Protein AF-A0A559KI66-F1 (afdb_monomer)

Radius of gyration: 25.98 Å; Cα contacts (8 Å, |Δi|>4): 651; chains: 1; bounding box: 56×56×75 Å

Structure (mmCIF, N/CA/C/O backbone):
data_AF-A0A559KI66-F1
#
_entry.id   AF-A0A559KI66-F1
#
loop_
_atom_site.group_PDB
_atom_site.id
_atom_site.type_symbol
_atom_site.label_atom_id
_atom_site.label_alt_id
_atom_site.label_comp_id
_atom_site.label_asym_id
_atom_site.label_entity_id
_atom_site.label_seq_id
_atom_site.pdbx_PDB_ins_code
_atom_site.Cartn_x
_atom_site.Cartn_y
_atom_site.Cartn_z
_atom_site.occupancy
_atom_site.B_iso_or_equiv
_atom_site.auth_seq_id
_atom_site.auth_comp_id
_atom_site.auth_asym_id
_atom_site.auth_atom_id
_atom_site.pdbx_PDB_model_num
ATOM 1 N N . MET A 1 1 ? -8.237 -29.558 2.986 1.00 40.62 1 MET A N 1
ATOM 2 C CA . MET A 1 1 ? -8.508 -28.450 3.933 1.00 40.62 1 MET A CA 1
ATOM 3 C C . MET A 1 1 ? -9.994 -28.128 3.931 1.00 40.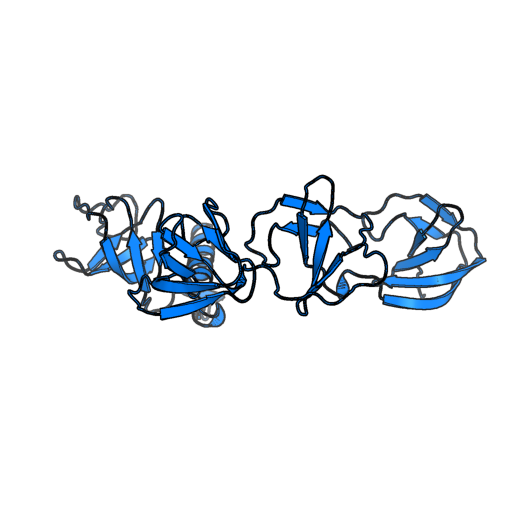62 1 MET A C 1
ATOM 5 O O . MET A 1 1 ? -10.542 -27.846 2.874 1.00 40.62 1 MET A O 1
ATOM 9 N N . ASN A 1 2 ? -10.658 -28.216 5.087 1.00 31.53 2 ASN A N 1
ATOM 10 C CA . ASN A 1 2 ? -12.053 -27.790 5.232 1.00 31.53 2 ASN A CA 1
ATOM 11 C C . ASN A 1 2 ? -12.120 -26.249 5.171 1.00 31.53 2 ASN A C 1
ATOM 13 O O . ASN A 1 2 ? -11.246 -25.585 5.728 1.00 31.53 2 ASN A O 1
ATOM 17 N N . LYS A 1 3 ? -13.140 -25.674 4.517 1.00 33.47 3 LYS A N 1
ATOM 18 C CA . LYS A 1 3 ? -13.274 -24.218 4.277 1.00 33.47 3 LYS A CA 1
ATOM 19 C C . LYS A 1 3 ? -13.189 -23.373 5.559 1.00 33.47 3 LYS A C 1
ATOM 21 O O . LY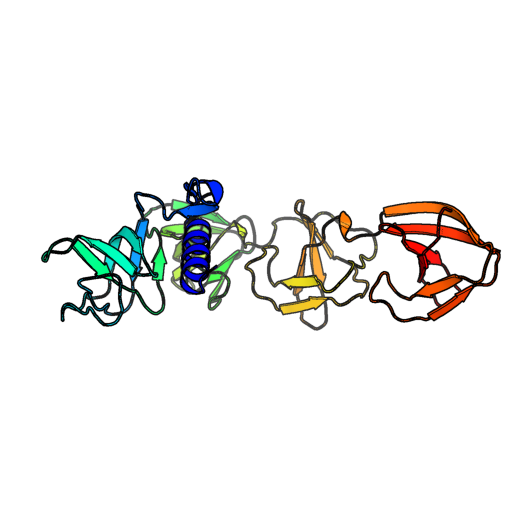S A 1 3 ? -12.770 -22.223 5.499 1.00 33.47 3 LYS A O 1
ATOM 26 N N . ARG A 1 4 ? -13.539 -23.956 6.713 1.00 37.09 4 ARG A N 1
ATOM 27 C CA . ARG A 1 4 ? -13.459 -23.315 8.037 1.00 37.09 4 ARG A CA 1
ATOM 28 C C . ARG A 1 4 ? -12.019 -23.070 8.511 1.00 37.09 4 ARG A C 1
ATOM 30 O O . ARG A 1 4 ? -11.741 -22.000 9.031 1.00 37.09 4 ARG A O 1
ATOM 37 N N . GLY A 1 5 ? -11.092 -24.000 8.257 1.00 32.03 5 GLY A N 1
ATOM 38 C CA . GLY A 1 5 ? -9.694 -23.865 8.691 1.00 32.03 5 GLY A CA 1
ATOM 39 C C . GLY A 1 5 ? -8.933 -22.765 7.945 1.00 32.03 5 GLY A C 1
ATOM 40 O O . GLY A 1 5 ? -8.166 -22.028 8.548 1.00 32.03 5 GLY A O 1
ATOM 41 N N . ALA A 1 6 ? -9.199 -22.582 6.648 1.00 35.28 6 ALA A N 1
ATOM 42 C CA . ALA A 1 6 ? -8.551 -21.534 5.853 1.00 35.28 6 ALA A CA 1
ATOM 43 C C . ALA A 1 6 ? -9.003 -20.110 6.242 1.00 35.28 6 ALA A C 1
ATOM 45 O O . ALA A 1 6 ? -8.211 -19.173 6.179 1.00 35.28 6 ALA A O 1
ATOM 46 N N . ALA A 1 7 ? -10.262 -19.945 6.665 1.00 37.28 7 ALA A N 1
ATOM 47 C CA . ALA A 1 7 ? -10.808 -18.647 7.066 1.00 37.28 7 ALA A CA 1
ATOM 48 C C . ALA A 1 7 ? -10.231 -18.151 8.404 1.00 37.28 7 ALA A C 1
ATOM 50 O O . ALA A 1 7 ? -9.951 -16.963 8.546 1.00 37.28 7 ALA A O 1
ATOM 51 N N . VAL A 1 8 ? -10.006 -19.062 9.358 1.00 37.72 8 VAL A N 1
ATOM 52 C CA . VAL A 1 8 ? -9.384 -18.735 10.653 1.00 37.72 8 VAL A CA 1
ATOM 53 C C . VAL A 1 8 ? -7.931 -18.286 10.455 1.00 37.72 8 VAL A C 1
ATOM 55 O O . VAL A 1 8 ? -7.538 -17.265 11.009 1.00 37.72 8 VAL A O 1
ATOM 58 N N . VAL A 1 9 ? -7.179 -18.970 9.583 1.00 45.09 9 VAL A N 1
ATOM 59 C CA . VAL A 1 9 ? -5.776 -18.659 9.236 1.00 45.09 9 VAL A CA 1
ATOM 60 C C . VAL A 1 9 ? -5.604 -17.261 8.642 1.00 45.09 9 VAL A C 1
ATOM 62 O O . VAL A 1 9 ? -4.691 -16.527 9.019 1.00 45.09 9 VAL A O 1
ATOM 65 N N . ALA A 1 10 ? -6.482 -16.875 7.713 1.00 44.47 10 ALA A N 1
ATOM 66 C CA . ALA A 1 10 ? -6.413 -15.560 7.084 1.00 44.47 10 ALA A CA 1
ATOM 67 C C . ALA A 1 10 ? -6.664 -14.431 8.095 1.00 44.47 10 ALA A C 1
ATOM 69 O O . ALA A 1 10 ? -6.067 -13.361 7.985 1.00 44.47 10 ALA A O 1
ATOM 70 N N . LEU A 1 11 ? -7.514 -14.673 9.097 1.00 47.75 11 LEU A N 1
ATOM 71 C CA . LEU A 1 11 ? -7.872 -13.669 10.088 1.00 47.75 11 LEU A CA 1
ATOM 72 C C . LEU A 1 11 ? -6.790 -13.480 11.156 1.00 47.75 11 LEU A C 1
ATOM 74 O O . LEU A 1 11 ? -6.482 -12.338 11.481 1.00 47.75 11 LEU A O 1
ATOM 78 N N . THR A 1 12 ? -6.161 -14.546 11.661 1.00 45.84 12 THR A N 1
ATOM 79 C CA . THR A 1 12 ? -5.017 -14.418 12.585 1.00 45.84 12 THR A CA 1
ATOM 80 C C . THR A 1 12 ? -3.816 -13.760 11.915 1.00 45.84 12 THR A C 1
ATOM 82 O O . THR A 1 12 ? -3.201 -12.880 12.517 1.00 45.84 12 THR A O 1
ATOM 85 N N . MET A 1 13 ? -3.521 -14.095 10.650 1.00 44.06 13 MET A N 1
ATOM 86 C CA . MET A 1 13 ? -2.494 -13.378 9.883 1.00 44.06 13 MET A CA 1
ATOM 87 C C . MET A 1 13 ? -2.870 -11.910 9.671 1.00 44.06 13 MET A C 1
ATOM 89 O O . MET A 1 13 ? -2.034 -11.037 9.884 1.00 44.06 13 MET A O 1
ATOM 93 N N . ALA A 1 14 ? -4.122 -11.612 9.308 1.00 48.53 14 ALA A N 1
ATOM 94 C CA . ALA A 1 14 ? -4.579 -10.235 9.152 1.00 48.53 14 ALA A CA 1
ATOM 95 C C . ALA A 1 14 ? -4.462 -9.451 10.469 1.00 48.53 14 ALA A C 1
ATOM 97 O O . ALA A 1 14 ? -4.014 -8.310 10.445 1.00 48.53 14 ALA A O 1
ATOM 98 N N . ILE A 1 15 ? -4.789 -10.055 11.615 1.00 51.31 15 ILE A N 1
ATOM 99 C CA . ILE A 1 15 ? -4.651 -9.427 12.935 1.00 51.31 15 ILE A CA 1
ATOM 100 C C . ILE A 1 15 ? -3.180 -9.182 13.277 1.00 51.31 15 ILE A C 1
ATOM 102 O O . ILE A 1 15 ? -2.866 -8.070 13.677 1.00 51.31 15 ILE A O 1
ATOM 106 N N . ALA A 1 16 ? -2.271 -10.138 13.054 1.00 46.09 16 ALA A N 1
ATOM 107 C CA . ALA A 1 16 ? -0.830 -9.949 13.281 1.00 46.09 16 ALA A CA 1
ATOM 108 C C . ALA A 1 16 ? -0.245 -8.823 12.404 1.00 46.09 16 ALA A C 1
ATOM 110 O O . ALA A 1 16 ? 0.544 -7.991 12.852 1.00 46.09 16 ALA A O 1
ATOM 111 N N . ILE A 1 17 ? -0.700 -8.760 11.153 1.00 48.59 17 ILE A N 1
ATOM 112 C CA . ILE A 1 17 ? -0.317 -7.743 10.177 1.00 48.59 17 ILE A CA 1
ATOM 113 C C . ILE A 1 17 ? -0.913 -6.359 10.518 1.00 48.59 17 ILE A C 1
ATOM 115 O O . ILE A 1 17 ? -0.294 -5.329 10.224 1.00 48.59 17 ILE A O 1
ATOM 119 N N . MET A 1 18 ? -2.109 -6.322 11.115 1.00 46.00 18 MET A N 1
ATOM 120 C CA . MET A 1 18 ? -2.784 -5.106 11.582 1.00 46.00 18 MET A CA 1
ATOM 121 C C . MET A 1 18 ? -2.286 -4.650 12.960 1.00 46.00 18 MET A C 1
ATOM 123 O O . MET A 1 18 ? -2.317 -3.458 13.225 1.00 46.00 18 MET A O 1
ATOM 127 N N . SER A 1 19 ? -1.787 -5.542 13.818 1.00 44.59 19 SER A N 1
ATOM 128 C CA . SER A 1 19 ? -1.255 -5.227 15.153 1.00 44.59 19 SER A CA 1
ATOM 129 C C . SER A 1 19 ? 0.225 -4.824 15.149 1.00 44.59 19 SER A C 1
ATOM 131 O O . SER A 1 19 ? 0.759 -4.450 16.189 1.00 44.59 19 SER A O 1
ATOM 133 N N . GLY A 1 20 ? 0.891 -4.861 13.988 1.00 42.53 20 GLY A N 1
ATOM 134 C CA . GLY A 1 20 ? 2.304 -4.496 13.842 1.00 42.53 20 GLY A CA 1
ATOM 135 C C . GLY A 1 20 ? 3.294 -5.570 14.306 1.00 42.53 20 GLY A C 1
ATOM 136 O O . GLY A 1 20 ? 4.490 -5.289 14.380 1.00 42.53 20 GLY A O 1
ATOM 137 N N . GLY A 1 21 ? 2.825 -6.786 14.601 1.00 39.41 21 GLY A N 1
ATOM 138 C CA . GLY A 1 21 ? 3.678 -7.927 14.928 1.00 39.41 21 GLY A CA 1
ATOM 139 C C . GLY A 1 21 ? 4.260 -8.593 13.678 1.00 39.41 21 GLY A C 1
ATOM 140 O O . GLY A 1 21 ? 3.647 -8.595 12.611 1.00 39.41 21 GLY A O 1
ATOM 141 N N . GLN A 1 22 ? 5.445 -9.201 13.793 1.00 32.69 22 GLN A N 1
ATOM 142 C CA . GLN A 1 22 ? 5.908 -10.119 12.751 1.00 32.69 22 GLN A CA 1
ATOM 143 C C . GLN A 1 22 ? 4.967 -11.329 12.701 1.00 32.69 22 GLN A C 1
ATOM 145 O O . GLN A 1 22 ? 4.694 -11.952 13.727 1.00 32.69 22 GLN A O 1
ATOM 150 N N . ALA A 1 23 ? 4.479 -11.667 11.504 1.00 37.22 23 ALA A N 1
ATOM 151 C CA . ALA A 1 23 ? 3.548 -12.777 11.277 1.00 37.22 23 ALA A CA 1
ATOM 152 C C . ALA A 1 23 ? 4.058 -14.130 11.823 1.00 37.22 23 ALA A C 1
ATOM 154 O O . ALA A 1 23 ? 3.257 -15.013 12.114 1.00 37.22 23 ALA A O 1
ATOM 155 N N . SER A 1 24 ? 5.374 -14.269 12.021 1.00 36.00 24 SER A N 1
ATOM 156 C CA . SER A 1 24 ? 6.036 -15.460 12.563 1.00 36.00 24 SER A CA 1
ATOM 157 C C . SER A 1 24 ? 5.732 -15.759 14.036 1.00 36.00 24 SER A C 1
ATOM 159 O O . SER A 1 24 ? 5.942 -16.891 14.457 1.00 36.00 24 SER A O 1
ATOM 161 N N . ALA A 1 25 ? 5.233 -14.797 14.822 1.00 33.97 25 ALA A N 1
ATOM 162 C CA . ALA A 1 25 ? 4.963 -14.995 16.253 1.00 33.97 25 ALA A CA 1
ATOM 163 C C . ALA A 1 25 ? 3.557 -15.552 16.563 1.00 33.97 25 ALA A C 1
ATOM 165 O O . ALA A 1 25 ? 3.281 -15.897 17.708 1.00 33.97 25 ALA A O 1
ATOM 166 N N . TYR A 1 26 ? 2.667 -15.640 15.566 1.00 46.75 26 TYR A N 1
ATOM 167 C CA . TYR A 1 26 ? 1.237 -15.919 15.774 1.00 46.75 26 TYR A CA 1
ATOM 168 C C . TYR A 1 26 ? 0.724 -17.173 15.044 1.00 46.75 26 TYR A C 1
ATOM 170 O O . TYR A 1 26 ? -0.479 -17.424 15.050 1.00 46.75 26 TYR A O 1
ATOM 178 N N . SER A 1 27 ? 1.604 -17.968 14.424 1.00 45.84 27 SER A N 1
ATOM 179 C CA . SER A 1 27 ? 1.245 -19.238 13.777 1.00 45.84 27 SER A CA 1
ATOM 180 C C . SER A 1 27 ? 2.122 -20.380 14.296 1.00 45.84 27 SER A C 1
ATOM 182 O O . SER A 1 27 ? 3.268 -20.516 13.867 1.00 45.84 27 SER A O 1
ATOM 184 N N . GLY A 1 28 ? 1.597 -21.216 15.195 1.00 44.53 28 GLY A N 1
ATOM 185 C CA . GLY A 1 28 ? 2.143 -22.562 15.373 1.00 44.53 28 GLY A CA 1
ATOM 186 C C . GLY A 1 28 ? 1.632 -23.466 14.251 1.00 44.53 28 GLY A C 1
ATOM 187 O O . GLY A 1 28 ? 0.572 -23.211 13.686 1.00 44.53 28 GLY A O 1
ATOM 188 N N . ILE A 1 29 ? 2.387 -24.498 13.888 1.00 50.41 29 ILE A N 1
ATOM 189 C CA . ILE A 1 29 ? 1.899 -25.606 13.061 1.00 50.41 29 ILE A CA 1
ATOM 190 C C . ILE A 1 29 ? 1.956 -26.833 13.971 1.00 50.41 29 ILE A C 1
ATOM 192 O O . ILE A 1 29 ? 3.014 -27.100 14.540 1.00 50.41 29 ILE A O 1
ATOM 196 N N . ASP A 1 30 ? 0.835 -27.525 14.177 1.00 49.41 30 ASP A N 1
ATOM 197 C CA . ASP A 1 30 ? 0.827 -28.761 14.963 1.00 49.41 30 ASP A CA 1
ATOM 198 C C . ASP A 1 30 ? 1.543 -29.908 14.231 1.00 49.41 30 ASP A C 1
ATOM 200 O O . ASP A 1 30 ? 1.928 -29.806 13.062 1.00 49.41 30 ASP A O 1
ATOM 204 N N . GLU A 1 31 ? 1.722 -31.034 14.922 1.00 39.34 31 GLU A N 1
ATOM 205 C CA . GLU A 1 31 ? 2.375 -32.234 14.381 1.00 39.34 31 GLU A CA 1
ATOM 206 C C . GLU A 1 31 ? 1.660 -32.817 13.143 1.00 39.34 31 GLU A C 1
ATOM 208 O O . GLU A 1 31 ? 2.220 -33.661 12.442 1.00 39.34 31 GLU A O 1
ATOM 213 N N . GLN A 1 32 ? 0.434 -32.370 12.848 1.00 42.72 32 GLN A N 1
ATOM 214 C CA . GLN A 1 32 ? -0.373 -32.787 11.703 1.00 42.72 32 GLN A CA 1
ATOM 215 C C . GLN A 1 32 ? -0.398 -31.746 10.570 1.00 42.72 32 GLN A C 1
ATOM 217 O O . GLN A 1 32 ? -1.061 -31.966 9.551 1.00 42.72 32 GLN A O 1
ATOM 222 N N . GLY A 1 33 ? 0.349 -30.644 10.689 1.00 38.88 33 GLY A N 1
ATOM 223 C CA . GLY A 1 33 ? 0.448 -29.626 9.647 1.00 38.88 33 GLY A CA 1
ATOM 224 C C . GLY A 1 33 ? -0.687 -28.597 9.660 1.00 38.88 33 GLY A C 1
ATOM 225 O O . GLY A 1 33 ? -0.816 -27.834 8.698 1.00 38.88 33 GLY A O 1
ATOM 226 N N . PHE A 1 34 ? -1.521 -28.557 10.704 1.00 43.38 34 PHE A N 1
ATOM 227 C CA . PHE A 1 34 ? -2.541 -27.524 10.861 1.00 43.38 34 PHE A CA 1
ATOM 228 C C . PHE A 1 34 ? -1.966 -26.306 11.570 1.00 43.38 34 PHE A C 1
ATOM 230 O O . PHE A 1 34 ? -1.253 -26.415 12.562 1.00 43.38 34 PHE A O 1
ATOM 237 N N . ILE A 1 35 ? -2.313 -25.123 11.067 1.00 47.47 35 ILE A N 1
ATOM 238 C CA . ILE A 1 35 ? -1.979 -23.870 11.736 1.00 47.47 35 ILE A CA 1
ATOM 239 C C . ILE A 1 35 ? -2.798 -23.796 13.026 1.00 47.47 35 ILE A C 1
ATOM 241 O O . ILE A 1 35 ? -4.031 -23.790 12.977 1.00 47.47 35 ILE A O 1
ATOM 245 N N . THR A 1 36 ? -2.115 -23.740 14.163 1.00 45.06 36 THR A N 1
ATOM 246 C CA . THR A 1 36 ? -2.723 -23.566 15.475 1.00 45.06 36 THR A CA 1
ATOM 247 C C . THR A 1 36 ? -2.955 -22.086 15.740 1.00 45.06 36 THR A C 1
ATOM 249 O O . THR A 1 36 ? -2.110 -21.227 15.471 1.00 45.06 36 THR A O 1
ATOM 252 N N . THR A 1 37 ? -4.138 -21.772 16.260 1.00 50.38 37 THR A N 1
ATOM 253 C CA . THR A 1 37 ? -4.408 -20.471 16.867 1.00 50.38 37 THR A CA 1
ATOM 254 C C . THR A 1 37 ? -3.510 -20.341 18.101 1.00 50.38 37 THR A C 1
ATOM 256 O O . THR A 1 37 ? -3.413 -21.314 18.853 1.00 50.38 37 THR A O 1
ATOM 259 N N . PRO A 1 38 ? -2.830 -19.203 18.325 1.00 51.75 38 PRO A N 1
ATOM 260 C CA . PRO A 1 38 ? -1.971 -19.045 19.492 1.00 51.75 38 PRO A CA 1
ATOM 261 C C . PRO A 1 38 ? -2.763 -19.308 20.779 1.00 51.75 38 PRO A C 1
ATOM 263 O O . PRO A 1 38 ? -3.909 -18.875 20.909 1.00 51.75 38 PRO A O 1
ATOM 266 N N . GLU A 1 39 ? -2.138 -20.034 21.710 1.00 50.38 39 GLU A N 1
ATOM 267 C CA . GLU A 1 39 ? -2.725 -20.495 22.980 1.00 50.38 39 GLU A CA 1
ATOM 268 C C . GLU A 1 39 ? -3.233 -19.333 23.854 1.00 50.38 39 GLU A C 1
ATOM 270 O O . GLU A 1 39 ? -4.162 -19.495 24.644 1.00 50.38 39 GLU A O 1
ATOM 275 N N . SER A 1 40 ? -2.691 -18.132 23.642 1.00 60.06 40 SER A N 1
ATOM 276 C CA . SER A 1 40 ? -3.190 -16.880 24.201 1.00 60.06 40 SER A CA 1
ATOM 277 C C . SER A 1 40 ? -3.082 -15.752 23.176 1.00 60.06 40 SER A C 1
ATOM 279 O O . SER A 1 40 ? -2.015 -15.521 22.604 1.00 60.06 40 SER A O 1
ATOM 281 N N . LEU A 1 41 ? -4.179 -15.028 22.974 1.00 75.44 41 LEU A N 1
ATOM 282 C CA . LEU A 1 41 ? -4.181 -13.715 22.334 1.00 75.44 41 LEU A CA 1
ATOM 283 C C . LEU A 1 41 ? -4.064 -12.663 23.446 1.00 75.44 41 LEU A C 1
ATOM 285 O O . LEU A 1 41 ? -4.665 -12.844 24.495 1.00 75.44 41 LEU A O 1
ATOM 289 N N . ASP A 1 42 ? -3.311 -11.586 23.242 1.00 81.56 42 ASP A N 1
ATOM 290 C CA . ASP A 1 42 ? -3.308 -10.441 24.162 1.00 81.56 42 ASP A CA 1
ATOM 291 C C . ASP A 1 42 ? -3.326 -9.153 23.342 1.00 81.56 42 ASP A C 1
ATOM 293 O O . ASP A 1 42 ? -2.292 -8.604 22.961 1.00 81.56 42 ASP A O 1
ATOM 297 N N . ILE A 1 43 ? -4.533 -8.749 22.952 1.00 86.50 43 ILE A N 1
ATOM 298 C CA . ILE A 1 43 ? -4.776 -7.519 22.197 1.00 86.50 43 ILE A CA 1
ATOM 299 C C . ILE A 1 43 ? -5.946 -6.766 22.811 1.00 86.50 43 ILE A C 1
ATOM 301 O O . ILE A 1 43 ? -6.848 -7.368 23.406 1.00 86.50 43 ILE A O 1
ATOM 305 N N . THR A 1 44 ? -5.992 -5.456 22.589 1.00 90.56 44 THR A N 1
ATOM 306 C CA . THR A 1 44 ? -7.225 -4.697 22.805 1.00 90.56 44 THR A CA 1
ATOM 307 C C . THR A 1 44 ? -8.020 -4.597 21.511 1.00 90.56 44 THR A C 1
ATOM 309 O O . THR A 1 44 ? -7.468 -4.452 20.417 1.00 90.56 44 THR A O 1
ATOM 312 N N . VAL A 1 45 ? -9.339 -4.701 21.637 1.00 91.75 45 VAL A N 1
ATOM 313 C CA . VAL A 1 45 ? -10.298 -4.573 20.542 1.00 91.75 45 VAL A CA 1
ATOM 314 C C . VAL A 1 45 ? -11.251 -3.442 20.895 1.00 91.75 45 VAL A C 1
ATOM 316 O O . VAL A 1 45 ? -12.031 -3.550 21.840 1.00 91.75 45 VAL A O 1
ATOM 319 N N . THR A 1 46 ? -11.185 -2.352 20.142 1.00 93.12 46 THR A N 1
ATOM 320 C CA . THR A 1 46 ? -12.101 -1.218 20.253 1.00 93.12 46 THR A CA 1
ATOM 321 C C . THR A 1 46 ? -13.144 -1.314 19.156 1.00 93.12 46 THR A C 1
ATOM 323 O O . THR A 1 46 ? -12.816 -1.258 17.970 1.00 93.12 46 THR A O 1
ATOM 326 N N . PHE A 1 47 ? -14.406 -1.434 19.546 1.00 93.06 47 PHE A N 1
ATOM 327 C CA . PHE A 1 47 ? -15.540 -1.462 18.628 1.00 93.06 47 PHE A CA 1
ATOM 328 C C . PHE A 1 47 ? -16.400 -0.212 18.810 1.00 93.06 47 PHE A C 1
ATOM 330 O O . PHE A 1 47 ? -16.625 0.255 19.928 1.00 93.06 47 PHE A O 1
ATOM 337 N N . MET A 1 48 ? -16.846 0.355 17.689 1.00 91.06 48 MET A N 1
ATOM 338 C CA . MET A 1 48 ? -17.514 1.663 17.649 1.00 91.06 48 MET A CA 1
ATOM 339 C C . MET A 1 48 ? -19.047 1.564 17.602 1.00 91.06 48 MET A C 1
ATOM 341 O O . MET A 1 48 ? -19.732 2.581 17.689 1.00 91.06 48 MET A O 1
ATOM 345 N N . GLU A 1 49 ? -19.589 0.352 17.490 1.00 92.56 49 GLU A N 1
ATOM 346 C CA . GLU A 1 49 ? -21.024 0.058 17.427 1.00 92.56 49 GLU A CA 1
ATOM 347 C C . GLU A 1 49 ? -21.424 -0.905 18.560 1.00 92.56 49 GLU A C 1
ATOM 349 O O . GLU A 1 49 ? -20.556 -1.574 19.115 1.00 92.56 49 GLU A O 1
ATOM 354 N N . PRO A 1 50 ? -22.702 -0.967 18.979 1.00 94.75 50 PRO A N 1
ATOM 355 C CA . PRO A 1 50 ? -23.126 -1.931 19.989 1.00 94.75 50 PRO A CA 1
ATOM 356 C C . PRO A 1 50 ? -22.897 -3.380 19.537 1.00 94.75 50 PRO A C 1
ATOM 358 O O . PRO A 1 50 ? -23.373 -3.779 18.474 1.00 94.75 50 PRO A O 1
ATOM 361 N N . GLU A 1 51 ? -22.237 -4.183 20.372 1.00 95.12 51 GLU A N 1
ATOM 362 C CA . GLU A 1 51 ? -21.822 -5.541 20.018 1.00 95.12 51 GLU A CA 1
ATOM 363 C C . GLU A 1 51 ? -22.572 -6.625 20.796 1.00 95.12 51 GLU A C 1
ATOM 365 O O . GLU A 1 51 ? -22.517 -6.654 22.031 1.00 95.12 51 GLU A O 1
ATOM 370 N N . PRO A 1 52 ? -23.267 -7.555 20.112 1.00 95.38 52 PRO A N 1
ATOM 371 C CA . PRO A 1 52 ? -23.869 -8.707 20.763 1.00 95.38 52 PRO A CA 1
ATOM 372 C C . PRO A 1 52 ? -22.816 -9.600 21.419 1.00 95.38 52 PRO A C 1
ATOM 374 O O . PRO A 1 52 ? -21.744 -9.849 20.864 1.00 95.38 52 PRO A O 1
ATOM 377 N N . VAL A 1 53 ? -23.175 -10.145 22.575 1.00 96.69 53 VAL A N 1
ATOM 378 C CA . VAL A 1 53 ? -22.364 -11.106 23.318 1.00 96.69 53 VAL A CA 1
ATOM 379 C C . VAL A 1 53 ? -22.880 -12.522 23.067 1.00 96.69 53 VAL A C 1
ATOM 381 O O . VAL A 1 53 ? -24.086 -12.753 22.941 1.00 96.69 53 VAL A O 1
ATOM 384 N N . TYR A 1 54 ? -21.960 -13.480 23.007 1.00 97.12 54 TYR A N 1
ATOM 385 C CA . TYR A 1 54 ? -22.227 -14.882 22.713 1.00 97.12 54 TYR A CA 1
ATOM 386 C C . TYR A 1 54 ? -21.646 -15.791 23.804 1.00 97.12 54 TYR A C 1
ATOM 388 O O . TYR A 1 54 ? -20.578 -15.530 24.362 1.00 97.12 54 TYR A O 1
ATOM 396 N N . ASP A 1 55 ? -22.355 -16.876 24.107 1.00 96.94 55 ASP A N 1
ATOM 397 C CA . ASP A 1 55 ? -21.940 -17.902 25.069 1.00 96.94 55 ASP A CA 1
ATOM 398 C C . ASP A 1 55 ? -20.903 -18.872 24.479 1.00 96.94 55 ASP A C 1
ATOM 400 O O . ASP A 1 55 ? -20.193 -19.545 25.223 1.00 96.94 55 ASP A O 1
ATOM 404 N N . ALA A 1 56 ? -20.798 -18.936 23.150 1.00 93.88 56 ALA A N 1
ATOM 405 C CA . ALA A 1 56 ? -19.785 -19.690 22.413 1.00 93.88 56 ALA A CA 1
ATOM 406 C C . ALA A 1 56 ? -19.383 -18.933 21.135 1.00 93.88 56 ALA A C 1
ATOM 408 O O . ALA A 1 56 ? -20.087 -18.008 20.725 1.00 93.88 56 ALA A O 1
ATOM 409 N N . ALA A 1 57 ? -18.279 -19.333 20.501 1.00 91.25 57 ALA A N 1
ATOM 410 C CA . ALA A 1 57 ? -17.747 -18.747 19.267 1.00 91.25 57 ALA A CA 1
ATOM 411 C C . ALA A 1 57 ? -18.574 -19.114 18.012 1.00 91.25 57 ALA A C 1
ATOM 413 O O . ALA A 1 57 ? -18.044 -19.618 17.018 1.00 91.25 57 ALA A O 1
ATOM 414 N N . GLU A 1 58 ? -19.893 -18.910 18.080 1.00 91.06 58 GLU A N 1
ATOM 415 C CA . GLU A 1 58 ? -20.870 -19.299 17.063 1.00 91.06 58 GLU A CA 1
ATOM 416 C C . GLU A 1 58 ? -22.022 -18.276 16.973 1.00 91.06 58 GLU A C 1
ATOM 418 O O . GLU A 1 58 ? -22.556 -17.855 18.008 1.00 91.06 58 GLU A O 1
ATOM 423 N N . PRO A 1 59 ? -22.477 -17.893 15.762 1.00 88.81 59 PRO A N 1
ATOM 424 C CA . PRO A 1 59 ? -23.520 -16.878 15.589 1.00 88.81 59 PRO A CA 1
ATOM 425 C C . PRO A 1 59 ? -24.878 -17.218 16.224 1.00 88.81 59 PRO A C 1
ATOM 427 O O . PRO A 1 59 ? -25.639 -16.305 16.559 1.00 88.81 59 PRO A O 1
ATOM 430 N N . GLU A 1 60 ? -25.215 -18.503 16.385 1.00 93.69 60 GLU A N 1
ATOM 431 C CA . GLU A 1 60 ? -26.482 -18.936 16.988 1.00 93.69 60 GLU A CA 1
ATOM 432 C C . GLU A 1 60 ? -26.484 -18.846 18.524 1.00 93.69 60 GLU A C 1
ATOM 434 O O . GLU A 1 60 ? -27.542 -18.907 19.152 1.00 93.69 60 GLU A O 1
ATOM 439 N N . ARG A 1 61 ? -25.319 -18.679 19.158 1.00 94.62 61 ARG A N 1
ATOM 440 C CA . ARG A 1 61 ? -25.138 -18.800 20.613 1.00 94.62 61 ARG A CA 1
ATOM 441 C C . ARG A 1 61 ? -25.174 -17.450 21.333 1.00 94.62 61 ARG A C 1
ATOM 443 O O . ARG A 1 61 ? -24.337 -17.183 22.185 1.00 94.62 61 ARG A O 1
ATOM 450 N N . LYS A 1 62 ? -26.130 -16.579 20.998 1.00 94.50 62 LYS A N 1
ATOM 451 C CA . LYS A 1 62 ? -26.288 -15.256 21.641 1.00 94.50 62 LYS A CA 1
ATOM 452 C C . LYS A 1 62 ? -26.672 -15.389 23.117 1.00 94.50 62 LYS A C 1
ATOM 454 O O . LYS A 1 62 ? -27.605 -16.117 23.435 1.00 94.50 62 LYS A O 1
ATOM 459 N N . SER A 1 63 ? -26.042 -14.598 23.983 1.00 93.81 63 SER A N 1
ATOM 460 C CA . SER A 1 63 ? -26.362 -14.548 25.419 1.00 93.81 63 SER A CA 1
ATOM 461 C C . SER A 1 63 ? -27.547 -13.628 25.751 1.00 93.81 63 SER A C 1
ATOM 463 O O . SER A 1 63 ? -27.988 -13.556 26.895 1.00 93.81 63 SER A O 1
ATOM 465 N N . GLY A 1 64 ? -28.045 -12.873 24.764 1.00 93.38 64 GLY A N 1
ATOM 466 C CA . GLY A 1 64 ? -29.064 -11.834 24.955 1.00 93.38 64 GLY A CA 1
ATOM 467 C C . GLY A 1 64 ? -28.512 -10.5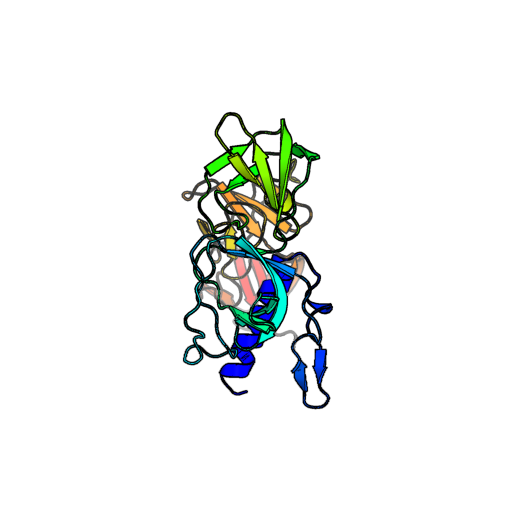05 25.488 1.00 93.38 64 GLY A C 1
ATOM 468 O O . GLY A 1 64 ? -29.261 -9.536 25.587 1.00 93.38 64 GLY A O 1
ATOM 469 N N . VAL A 1 65 ? -27.211 -10.428 25.780 1.00 96.12 65 VAL A N 1
ATOM 470 C CA . VAL A 1 65 ? -26.526 -9.194 26.184 1.00 96.12 65 VAL A CA 1
ATOM 471 C C . VAL A 1 65 ? -25.927 -8.489 24.972 1.00 96.12 65 VAL A C 1
ATOM 473 O O . VAL A 1 65 ? -25.475 -9.121 24.019 1.00 96.12 65 VAL A O 1
ATOM 476 N N . THR A 1 66 ? -25.925 -7.160 25.016 1.00 96.00 66 THR A N 1
ATOM 477 C CA . THR A 1 66 ? -25.239 -6.299 24.049 1.00 96.00 66 THR A CA 1
ATOM 478 C C . THR A 1 66 ? -24.333 -5.346 24.812 1.00 96.00 66 THR A C 1
ATOM 480 O O . THR A 1 66 ? -24.768 -4.702 25.767 1.00 96.00 66 THR A O 1
ATOM 483 N N . LEU A 1 67 ? -23.073 -5.272 24.403 1.00 95.44 67 LEU A N 1
ATOM 484 C CA . LEU A 1 67 ? -22.114 -4.303 24.904 1.00 95.44 67 LEU A CA 1
ATOM 485 C C . LEU A 1 67 ? -22.281 -2.988 24.150 1.00 95.44 67 LEU A C 1
ATOM 487 O O . LEU A 1 67 ? -22.388 -2.979 22.929 1.00 95.44 67 LEU A O 1
ATOM 491 N N . ALA A 1 68 ? -22.278 -1.868 24.869 1.00 95.56 68 ALA A N 1
ATOM 492 C CA . ALA A 1 68 ? -22.109 -0.559 24.243 1.00 95.56 68 ALA A CA 1
ATOM 493 C C . ALA A 1 68 ? -20.681 -0.422 23.668 1.00 95.56 68 ALA A C 1
ATOM 495 O O . ALA A 1 68 ? -19.789 -1.115 24.173 1.00 95.56 68 ALA A O 1
ATOM 496 N N . PRO A 1 69 ? -20.456 0.461 22.670 1.00 95.06 69 PRO A N 1
ATOM 497 C CA . PRO A 1 69 ? -19.132 0.736 22.107 1.00 95.06 69 PRO A CA 1
ATOM 498 C C . PRO A 1 69 ? -18.076 0.961 23.189 1.00 95.06 69 PRO A C 1
ATOM 500 O O . PRO A 1 69 ? -18.261 1.807 24.066 1.00 95.06 69 PRO A O 1
ATOM 503 N N . GLN A 1 70 ? -16.993 0.187 23.151 1.00 94.50 70 GLN A N 1
ATOM 504 C CA . GLN A 1 70 ? -15.915 0.254 24.136 1.00 94.50 70 GLN A CA 1
ATOM 505 C C . GLN A 1 70 ? -14.661 -0.481 23.646 1.00 94.50 70 GLN A C 1
ATOM 507 O O . GLN A 1 70 ? -14.666 -1.155 22.613 1.00 94.50 70 GLN A O 1
ATOM 512 N N . THR A 1 71 ? -13.592 -0.363 24.429 1.00 93.69 71 THR A N 1
ATOM 513 C CA . THR A 1 71 ? -12.368 -1.152 24.284 1.00 93.69 71 THR A CA 1
ATOM 514 C C . THR A 1 71 ? -12.399 -2.320 25.262 1.00 93.69 71 THR A C 1
ATOM 516 O O . THR A 1 71 ? -12.643 -2.119 26.450 1.00 93.69 71 THR A O 1
ATOM 519 N N . VAL A 1 72 ? -12.129 -3.529 24.775 1.00 94.19 72 VAL A N 1
ATOM 520 C CA . VAL A 1 72 ? -12.046 -4.755 25.586 1.00 94.19 72 VAL A CA 1
ATOM 521 C C . VAL A 1 72 ? -10.724 -5.476 25.350 1.00 94.19 72 VAL A C 1
ATOM 523 O O . VAL A 1 72 ? -10.147 -5.379 24.268 1.00 94.19 72 VAL A O 1
ATOM 526 N N 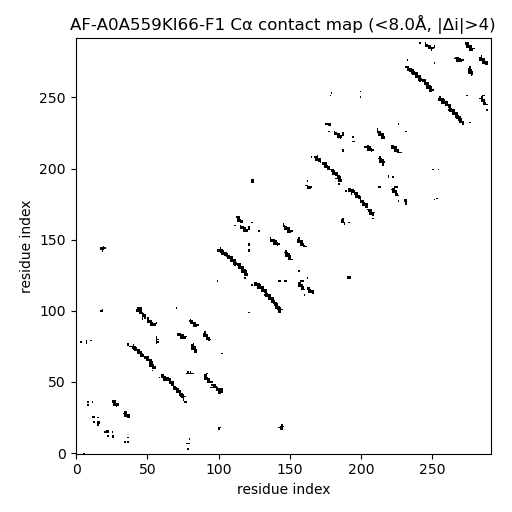. HIS A 1 73 ? -10.262 -6.232 26.344 1.00 92.06 73 HIS A N 1
ATOM 527 C CA . HIS A 1 73 ? -9.130 -7.144 26.189 1.00 92.06 73 HIS A CA 1
ATOM 528 C C . HIS A 1 73 ? -9.618 -8.480 25.626 1.00 92.06 73 HIS A C 1
ATOM 530 O O . HIS A 1 73 ? -10.507 -9.113 26.201 1.00 92.06 73 HIS A O 1
ATOM 536 N N . ALA A 1 74 ? -9.044 -8.899 24.499 1.00 90.75 74 ALA A N 1
ATOM 537 C CA . ALA A 1 74 ? -9.328 -10.182 23.878 1.00 90.75 74 ALA A CA 1
ATOM 538 C C . ALA A 1 74 ? -8.225 -11.184 24.220 1.00 90.75 74 ALA A C 1
ATOM 540 O O . ALA A 1 74 ? -7.074 -10.992 23.834 1.00 90.75 74 ALA A O 1
ATOM 541 N N . LYS A 1 75 ? -8.608 -12.265 24.907 1.00 89.75 75 LYS A N 1
ATOM 542 C CA . LYS A 1 75 ? -7.680 -13.299 25.393 1.00 89.75 75 LYS A CA 1
ATOM 543 C C . LYS A 1 75 ? -7.569 -14.533 24.494 1.00 89.75 75 LYS A C 1
ATOM 545 O O . LYS A 1 75 ? -6.649 -15.335 24.629 1.00 89.75 75 LYS A O 1
ATOM 550 N N . ALA A 1 76 ? -8.518 -14.704 23.573 1.00 86.06 76 ALA A N 1
ATOM 551 C CA . ALA A 1 76 ? -8.497 -15.755 22.558 1.00 86.06 76 ALA A CA 1
ATOM 552 C C . ALA A 1 76 ? -9.300 -15.338 21.319 1.00 86.06 76 ALA A C 1
ATOM 554 O O . ALA A 1 76 ? -10.143 -14.439 21.391 1.00 86.06 76 ALA A O 1
ATOM 555 N N . ILE A 1 77 ? -9.068 -16.026 20.201 1.00 82.44 77 ILE A N 1
ATOM 556 C CA . ILE A 1 77 ? -9.879 -15.916 18.988 1.00 82.44 77 ILE A CA 1
ATOM 557 C C . ILE A 1 77 ? -10.279 -17.306 18.494 1.00 82.44 77 ILE A C 1
ATOM 559 O O . ILE A 1 77 ? -9.456 -18.213 18.441 1.00 82.44 77 ILE A O 1
ATOM 563 N N . GLU A 1 78 ? -11.540 -17.482 18.120 1.00 82.94 78 GLU A N 1
ATOM 564 C CA . GLU A 1 78 ? -12.060 -18.734 17.568 1.00 82.94 78 GLU A CA 1
ATOM 565 C C . GLU A 1 78 ? -13.178 -18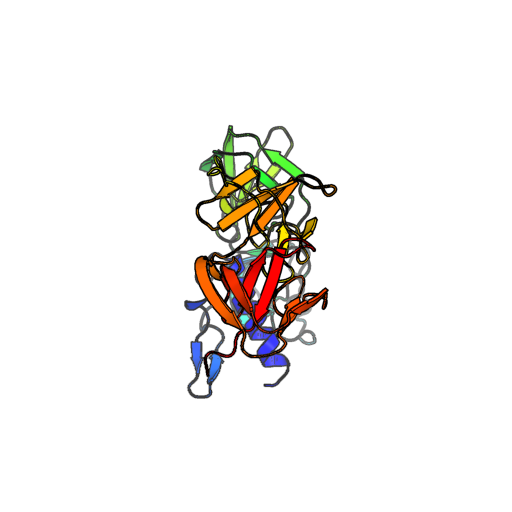.412 16.580 1.00 82.94 78 GLU A C 1
ATOM 567 O O . GLU A 1 78 ? -14.047 -17.605 16.882 1.00 82.94 78 GLU A O 1
ATOM 572 N N . ASN A 1 79 ? -13.158 -18.995 15.376 1.00 81.81 79 ASN A N 1
ATOM 573 C CA . ASN A 1 79 ? -14.164 -18.723 14.335 1.00 81.81 79 ASN A CA 1
ATOM 574 C C . ASN A 1 79 ? -14.416 -17.222 14.088 1.00 81.81 79 ASN A C 1
ATOM 576 O O . ASN A 1 79 ? -15.538 -16.830 13.779 1.00 81.81 79 ASN A O 1
ATOM 580 N N . ALA A 1 80 ? -13.371 -16.396 14.226 1.00 83.25 80 ALA A N 1
ATOM 581 C CA . ALA A 1 80 ? -13.421 -14.933 14.162 1.00 83.25 80 ALA A CA 1
ATOM 582 C C . ALA A 1 80 ? -14.123 -14.211 15.331 1.00 83.25 80 ALA A C 1
ATOM 584 O O . ALA A 1 80 ? -14.216 -12.986 15.320 1.00 83.25 80 ALA A O 1
ATOM 585 N N . PHE A 1 81 ? -14.567 -14.937 16.354 1.00 90.50 81 PHE A N 1
ATOM 586 C CA . PHE A 1 81 ? -15.031 -14.375 17.615 1.00 90.50 81 PHE A CA 1
ATOM 587 C C . PHE A 1 81 ? -13.851 -14.133 18.550 1.00 90.50 81 PHE A C 1
ATOM 589 O O . PHE A 1 81 ? -12.979 -14.989 18.685 1.00 90.50 81 PHE A O 1
ATOM 596 N N . PHE A 1 82 ? -13.863 -13.006 19.251 1.00 91.69 82 PHE A N 1
ATOM 597 C CA . PHE A 1 82 ? -12.915 -12.702 20.314 1.00 91.69 82 PHE A CA 1
ATOM 598 C C . PHE A 1 82 ? -13.494 -13.101 21.664 1.00 91.69 82 PHE A C 1
ATOM 600 O O . PHE A 1 82 ? -14.618 -12.723 21.998 1.00 91.69 82 PHE A O 1
ATOM 607 N N . LYS A 1 83 ? -12.717 -13.842 22.451 1.00 94.06 83 LYS A N 1
ATOM 608 C CA . LYS A 1 83 ? -13.053 -14.170 23.834 1.00 94.06 83 LYS A CA 1
ATOM 609 C C . LYS A 1 83 ? -12.623 -13.031 24.747 1.00 94.06 83 LYS A C 1
ATOM 611 O O . LYS A 1 83 ? -11.458 -12.639 24.716 1.00 94.06 83 LYS A O 1
ATOM 616 N N . ILE A 1 84 ? -13.538 -12.548 25.575 1.00 95.19 84 ILE A N 1
ATOM 617 C CA . ILE A 1 84 ? -13.346 -11.402 26.466 1.00 95.19 84 ILE A CA 1
ATOM 618 C C . ILE A 1 84 ? -13.843 -11.721 27.879 1.00 95.19 84 ILE A C 1
ATOM 620 O O . ILE A 1 84 ? -14.685 -12.608 28.072 1.00 95.19 84 ILE A O 1
ATOM 624 N N . ASP A 1 85 ? -13.347 -10.972 28.859 1.00 92.94 85 ASP A N 1
ATOM 625 C CA . ASP A 1 85 ? -13.868 -10.997 30.223 1.00 92.94 85 ASP A CA 1
ATOM 626 C C . ASP A 1 85 ? -15.093 -10.090 30.341 1.00 92.94 85 ASP A C 1
ATOM 628 O O . ASP A 1 85 ? -15.074 -8.926 29.940 1.00 92.94 85 ASP A O 1
ATOM 632 N N . THR A 1 86 ? -16.178 -10.621 30.903 1.00 92.88 86 THR A N 1
ATOM 633 C CA . THR A 1 86 ? -17.398 -9.855 31.188 1.00 92.88 86 THR A CA 1
ATOM 634 C C . THR A 1 86 ? -17.863 -10.116 32.617 1.00 92.88 86 THR A C 1
ATOM 636 O O . THR A 1 86 ? -17.444 -11.081 33.256 1.00 92.88 86 THR A O 1
ATOM 639 N N . TRP A 1 87 ? -18.802 -9.311 33.123 1.00 92.94 87 TRP A N 1
ATOM 640 C CA . TRP A 1 87 ? -19.429 -9.557 34.430 1.00 92.94 87 TRP A CA 1
ATOM 641 C C . TRP A 1 87 ? -20.268 -10.850 34.473 1.00 92.94 87 TRP A C 1
ATOM 643 O O . TRP A 1 87 ? -20.653 -11.296 35.550 1.00 92.94 87 TRP A O 1
ATOM 653 N N . LEU A 1 88 ? -20.542 -11.467 33.317 1.00 92.00 88 LEU A N 1
ATOM 654 C CA . LEU A 1 88 ? -21.166 -12.789 33.188 1.00 92.00 88 LEU A CA 1
ATOM 655 C C . LEU A 1 88 ? -20.126 -13.918 33.058 1.00 92.00 88 LEU A C 1
ATOM 657 O O . LEU A 1 88 ? -20.461 -15.021 32.619 1.00 92.00 88 LEU A O 1
ATOM 661 N N . GLY A 1 89 ? -18.859 -13.634 33.366 1.00 93.81 89 GLY A N 1
ATOM 662 C CA . GLY A 1 89 ? -17.714 -14.494 33.081 1.00 93.81 89 GLY A CA 1
ATOM 663 C C . GLY A 1 89 ? -17.268 -14.408 31.621 1.00 93.81 89 GLY A C 1
ATOM 664 O O . GLY A 1 89 ? -17.681 -13.516 30.877 1.00 93.81 89 GLY A O 1
ATOM 665 N N . ASP A 1 90 ? -16.443 -15.362 31.206 1.00 95.25 90 ASP A N 1
ATOM 666 C CA . ASP A 1 90 ? -15.947 -15.470 29.836 1.00 95.25 90 ASP A CA 1
ATOM 667 C C . ASP A 1 90 ? -17.093 -15.492 28.821 1.00 95.25 90 ASP A C 1
ATOM 669 O O . ASP A 1 90 ? -18.026 -16.304 28.925 1.00 95.25 90 ASP A O 1
ATOM 673 N N . LYS A 1 91 ? -17.009 -14.606 27.828 1.00 96.94 91 LYS A N 1
ATOM 674 C CA . LYS A 1 91 ? -17.940 -14.551 26.701 1.00 96.94 91 LYS A CA 1
ATOM 675 C C . LYS A 1 91 ? -17.215 -14.232 25.404 1.00 96.94 91 LYS A C 1
ATOM 677 O O . LYS A 1 91 ? -16.039 -13.880 25.400 1.00 96.94 91 LYS A O 1
ATOM 682 N N . TRP A 1 92 ? -17.940 -14.366 24.305 1.00 96.50 92 TRP A N 1
ATOM 683 C CA . TRP A 1 92 ? -17.450 -14.128 22.960 1.00 96.50 92 TRP A CA 1
ATOM 684 C C . TRP A 1 92 ? -18.136 -12.912 22.349 1.00 96.50 92 TRP A C 1
ATOM 686 O O . TRP A 1 92 ? -19.326 -12.691 22.567 1.00 96.50 92 TRP A O 1
ATOM 696 N N . ILE A 1 93 ? -17.399 -12.141 21.562 1.00 95.31 93 ILE A N 1
ATOM 697 C CA . ILE A 1 93 ? -17.931 -11.072 20.715 1.00 95.31 93 ILE A CA 1
ATOM 698 C C . ILE A 1 93 ? -17.485 -11.304 19.278 1.00 95.31 93 ILE A C 1
ATOM 700 O O . ILE A 1 93 ? -16.416 -11.858 19.034 1.00 95.31 93 ILE A O 1
ATOM 704 N N . PHE A 1 94 ? -18.290 -10.857 18.324 1.00 92.19 94 PHE A N 1
ATOM 705 C CA . PHE A 1 94 ? -17.939 -10.856 16.907 1.00 92.19 94 PHE A CA 1
ATOM 706 C C . PHE A 1 94 ? -18.130 -9.439 16.381 1.00 92.19 94 PHE A C 1
ATOM 708 O O . PHE A 1 94 ? -19.195 -9.153 15.825 1.00 92.19 94 PHE A O 1
ATOM 715 N N . PRO A 1 95 ? -17.150 -8.549 16.626 1.00 85.00 95 PRO A N 1
ATOM 716 C CA . PRO A 1 95 ? -17.310 -7.149 16.310 1.00 85.00 95 PRO A CA 1
ATOM 717 C C . PRO A 1 95 ? -17.565 -6.950 14.822 1.00 85.00 95 PRO A C 1
ATOM 719 O O . PRO A 1 95 ? -16.922 -7.586 13.980 1.00 85.00 95 PRO A O 1
ATOM 722 N N . LYS A 1 96 ? -18.518 -6.085 14.493 1.00 79.25 96 LYS A N 1
ATOM 723 C CA . LYS A 1 96 ? -18.862 -5.720 13.120 1.00 79.25 96 LYS A CA 1
ATOM 724 C C . LYS A 1 96 ? -18.484 -4.263 12.865 1.00 79.25 96 LYS A C 1
ATOM 726 O O . LYS A 1 96 ? -18.319 -3.458 13.773 1.00 79.25 96 LYS A O 1
ATOM 731 N N . GLY A 1 97 ? -18.322 -3.919 11.591 1.00 83.12 97 GLY A N 1
ATOM 732 C CA . GLY A 1 97 ? -18.011 -2.548 11.194 1.00 83.12 97 GLY A CA 1
ATOM 733 C C . GLY A 1 97 ? -16.560 -2.144 11.473 1.00 83.12 97 GLY A C 1
ATOM 734 O O . GLY A 1 97 ? -15.626 -2.900 11.195 1.00 83.12 97 GLY A O 1
ATOM 735 N N . ARG A 1 98 ? -16.366 -0.904 11.938 1.00 86.56 98 ARG A N 1
ATOM 736 C CA . ARG A 1 98 ? -15.047 -0.290 12.154 1.00 86.56 98 ARG A CA 1
ATOM 737 C C . ARG A 1 98 ? -14.491 -0.689 13.522 1.00 86.56 98 ARG A C 1
ATOM 739 O O . ARG A 1 98 ? -14.994 -0.253 14.554 1.00 86.56 98 ARG A O 1
ATOM 746 N N . ILE A 1 99 ? -13.432 -1.496 13.503 1.00 89.31 99 ILE A N 1
ATOM 747 C CA . ILE A 1 99 ? -12.746 -2.022 14.690 1.00 89.31 99 ILE A CA 1
ATOM 748 C C . ILE A 1 99 ? -11.308 -1.509 14.714 1.00 89.31 99 ILE A C 1
ATOM 750 O O . ILE A 1 99 ? -10.608 -1.597 13.702 1.00 89.31 99 ILE A O 1
ATOM 754 N N . ILE A 1 100 ? -10.866 -0.995 15.859 1.00 90.94 100 ILE A N 1
ATOM 755 C CA . ILE A 1 100 ? -9.484 -0.564 16.076 1.00 90.94 100 ILE A CA 1
ATOM 756 C C . ILE A 1 100 ? -8.806 -1.556 17.020 1.00 90.94 100 ILE A C 1
ATOM 758 O O . ILE A 1 100 ? -9.337 -1.875 18.080 1.00 90.94 100 ILE A O 1
ATOM 762 N N . TYR A 1 101 ? -7.635 -2.048 16.627 1.00 89.19 101 TYR A N 1
ATOM 763 C CA . TYR A 1 101 ? -6.835 -2.965 17.435 1.00 89.19 101 TYR A CA 1
ATOM 764 C C . TYR A 1 101 ? -5.719 -2.217 18.154 1.00 89.19 101 TYR A C 1
ATOM 766 O O 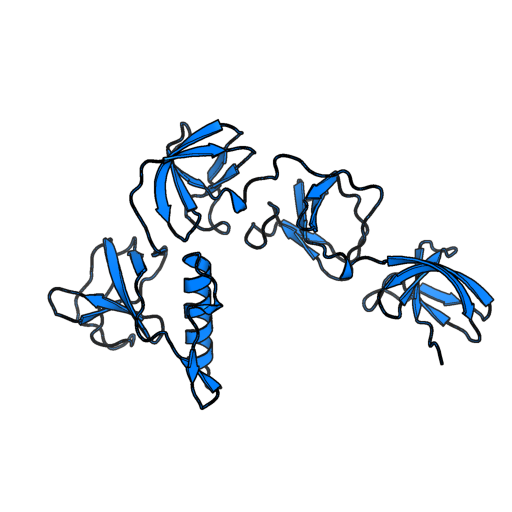. TYR A 1 101 ? -5.082 -1.346 17.552 1.00 89.19 101 TYR A O 1
ATOM 774 N N . ASN A 1 102 ? -5.440 -2.615 19.397 1.00 90.12 102 ASN A N 1
ATOM 775 C CA . ASN A 1 102 ? -4.346 -2.080 20.210 1.00 90.12 102 ASN A CA 1
ATOM 776 C C . ASN A 1 102 ? -4.403 -0.554 20.328 1.00 90.12 102 ASN A C 1
ATOM 778 O O . ASN A 1 102 ? -3.402 0.126 20.120 1.00 90.12 102 ASN A O 1
ATOM 782 N N . LEU A 1 103 ? -5.602 -0.023 20.589 1.00 92.38 103 LEU A N 1
ATOM 783 C CA . LEU A 1 103 ? -5.796 1.402 20.820 1.00 92.38 103 LEU A CA 1
ATOM 784 C C . LEU A 1 103 ? -5.223 1.774 22.188 1.00 92.38 103 LEU A C 1
ATOM 786 O O . LEU A 1 103 ? -5.707 1.307 23.220 1.00 92.38 103 LEU A O 1
ATOM 790 N N . GLU A 1 104 ? -4.213 2.632 22.185 1.00 91.38 104 GLU A N 1
ATOM 791 C CA . GLU A 1 104 ? -3.486 3.049 23.377 1.00 91.38 104 GLU A CA 1
ATOM 792 C C . GLU A 1 104 ? -3.417 4.578 23.445 1.00 91.38 104 GLU A C 1
ATOM 794 O O . GLU A 1 104 ? -2.915 5.208 22.506 1.00 91.38 104 GLU A O 1
ATOM 799 N N . PRO A 1 105 ? -3.871 5.204 24.546 1.00 94.50 105 PRO A N 1
ATOM 800 C CA . PRO A 1 105 ? -3.648 6.624 24.778 1.00 94.50 105 PRO A CA 1
ATOM 801 C C . PRO A 1 105 ? -2.151 6.918 24.885 1.00 94.50 105 PRO A C 1
ATOM 803 O O . PRO A 1 105 ? -1.426 6.247 25.621 1.00 94.50 105 PRO A O 1
ATOM 806 N N . ILE A 1 106 ? -1.690 7.955 24.192 1.00 95.25 106 ILE A N 1
ATOM 807 C CA . ILE A 1 106 ? -0.302 8.421 24.258 1.00 95.25 106 ILE A CA 1
ATOM 808 C C . ILE A 1 106 ? -0.260 9.948 24.327 1.00 95.25 106 ILE A C 1
ATOM 810 O O . ILE A 1 106 ? -1.258 10.632 24.137 1.00 95.25 106 ILE A O 1
ATOM 814 N N . GLN A 1 107 ? 0.923 10.505 24.558 1.00 95.56 107 GLN A N 1
ATOM 815 C CA . GLN A 1 107 ? 1.193 11.913 24.293 1.00 95.56 107 GLN A CA 1
ATOM 816 C C . GLN A 1 107 ? 2.572 12.006 23.655 1.00 95.56 107 GLN A C 1
ATOM 818 O O . GLN A 1 107 ? 3.587 11.810 24.323 1.00 95.56 107 GLN A O 1
ATOM 823 N N . LYS A 1 108 ? 2.608 12.231 22.342 1.00 94.62 108 LYS A N 1
ATOM 824 C CA . LYS A 1 108 ? 3.852 12.152 21.573 1.00 94.62 108 LYS A CA 1
ATOM 825 C C . LYS A 1 108 ? 3.907 13.228 20.504 1.00 94.62 108 LYS A C 1
ATOM 827 O O . LYS A 1 108 ? 3.029 13.299 19.653 1.00 94.62 108 LYS A O 1
ATOM 832 N N . GLU A 1 109 ? 4.975 14.012 20.518 1.00 95.88 109 GLU A N 1
ATOM 833 C CA . GLU A 1 109 ? 5.321 14.891 19.402 1.00 95.88 109 GLU A CA 1
ATOM 834 C C . GLU A 1 109 ? 5.926 14.059 18.265 1.00 95.88 109 GLU A C 1
ATOM 836 O O . GLU A 1 109 ? 6.852 13.268 18.470 1.00 95.88 109 GLU A O 1
ATOM 841 N N . LEU A 1 110 ? 5.388 14.226 17.060 1.00 95.31 110 LEU A N 1
ATOM 842 C CA . LEU A 1 110 ? 5.808 13.535 15.849 1.00 95.31 110 LEU A CA 1
ATOM 843 C C . LEU A 1 110 ? 6.278 14.557 14.822 1.00 95.31 110 LEU A C 1
ATOM 845 O O . LEU A 1 110 ? 5.496 15.379 14.350 1.00 95.31 110 LEU A O 1
ATOM 849 N N . ALA A 1 111 ? 7.549 14.472 14.437 1.00 96.00 111 ALA A N 1
ATOM 850 C CA . ALA A 1 111 ? 8.051 15.187 13.274 1.00 96.00 111 ALA A CA 1
ATOM 851 C C . ALA A 1 111 ? 7.618 14.448 12.000 1.00 96.00 111 ALA A C 1
ATOM 853 O O . ALA A 1 111 ? 7.949 13.276 11.818 1.00 96.00 111 ALA A O 1
ATOM 854 N N . LEU A 1 112 ? 6.895 15.138 11.121 1.00 95.62 112 LEU A N 1
ATOM 855 C CA . LEU A 1 112 ? 6.527 14.669 9.790 1.00 95.62 112 LEU A CA 1
ATOM 856 C C . LEU A 1 112 ? 7.607 15.155 8.811 1.00 95.62 112 LEU A C 1
ATOM 858 O O . LEU A 1 112 ? 7.661 16.350 8.514 1.00 95.62 112 LEU A O 1
ATOM 862 N N . PRO A 1 113 ? 8.508 14.283 8.327 1.00 94.19 113 PRO A N 1
ATOM 863 C CA . PRO A 1 113 ? 9.638 14.709 7.498 1.00 94.19 113 PRO A CA 1
ATOM 864 C C . PRO A 1 113 ? 9.243 15.016 6.048 1.00 94.19 113 PRO A C 1
ATOM 866 O O . PRO A 1 113 ? 10.034 15.598 5.308 1.00 94.19 113 PRO A O 1
ATOM 869 N N . ALA A 1 114 ? 8.051 14.589 5.638 1.00 94.94 114 ALA A N 1
ATOM 870 C CA . ALA A 1 114 ? 7.534 14.655 4.283 1.00 94.94 114 ALA A CA 1
ATOM 871 C C . ALA A 1 114 ? 6.004 14.781 4.320 1.00 94.94 114 ALA A C 1
ATOM 873 O O . ALA A 1 114 ? 5.379 14.617 5.376 1.00 94.94 114 ALA A O 1
ATOM 874 N N . THR A 1 115 ? 5.401 15.054 3.164 1.00 95.69 115 THR A N 1
ATOM 875 C CA . THR A 1 115 ? 3.945 15.081 3.019 1.00 95.69 115 THR A CA 1
ATOM 876 C C . THR A 1 115 ? 3.347 13.748 3.466 1.00 95.69 115 THR A C 1
ATOM 878 O O . THR A 1 115 ? 3.666 12.692 2.920 1.00 95.69 115 THR A O 1
ATOM 881 N N . THR A 1 116 ? 2.494 13.800 4.485 1.00 96.25 116 THR A N 1
ATOM 882 C CA . THR A 1 116 ? 1.947 12.618 5.155 1.00 96.25 116 THR A CA 1
ATOM 883 C C . THR A 1 116 ? 0.430 12.570 4.973 1.00 96.25 116 THR A C 1
ATOM 885 O O . THR A 1 116 ? -0.248 13.524 5.363 1.00 96.25 116 THR A O 1
ATOM 888 N N . PRO A 1 117 ? -0.135 11.490 4.407 1.00 95.38 117 PRO A N 1
ATOM 889 C CA . PRO A 1 117 ? -1.578 11.366 4.265 1.00 95.38 117 PRO A CA 1
ATOM 890 C C . PRO A 1 117 ? -2.269 11.165 5.612 1.00 95.38 117 PRO A C 1
ATOM 892 O O . PRO A 1 117 ? -1.778 10.443 6.484 1.00 95.38 117 PRO A O 1
ATOM 895 N N . MET A 1 118 ? -3.439 11.786 5.748 1.00 96.19 118 MET A N 1
ATOM 896 C CA . MET A 1 118 ? -4.304 11.686 6.917 1.00 96.19 118 MET A CA 1
ATOM 897 C C . MET A 1 118 ? -5.616 11.001 6.544 1.00 96.19 118 MET A C 1
ATOM 899 O O . MET A 1 118 ? -6.240 11.332 5.533 1.00 96.19 118 MET A O 1
ATOM 903 N N . PHE A 1 119 ? -6.050 10.065 7.377 1.00 94.69 119 PHE A N 1
ATOM 904 C CA . PHE A 1 119 ? -7.193 9.190 7.144 1.00 94.69 119 PHE A CA 1
ATOM 905 C C . PHE A 1 119 ? -8.205 9.300 8.278 1.00 94.69 119 PHE A C 1
ATOM 907 O O . PHE A 1 119 ? -7.873 9.672 9.401 1.00 94.69 119 PHE A O 1
ATOM 914 N N . ASP A 1 120 ? -9.456 8.955 7.994 1.00 94.19 120 ASP A N 1
ATOM 915 C CA . ASP A 1 120 ? -10.512 8.945 9.003 1.00 94.19 120 ASP A CA 1
ATOM 916 C C . ASP A 1 120 ? -10.439 7.717 9.924 1.00 94.19 120 ASP A C 1
ATOM 918 O O . ASP A 1 120 ? -11.100 7.683 10.959 1.00 94.19 120 ASP A O 1
ATOM 922 N N . PHE A 1 121 ? -9.640 6.710 9.565 1.00 93.00 121 PHE A N 1
ATOM 923 C CA . PHE A 1 121 ? -9.434 5.461 10.297 1.00 93.00 121 PHE A CA 1
ATOM 924 C C . PHE A 1 121 ? -7.964 5.021 10.219 1.00 93.00 121 PHE A C 1
ATOM 926 O O . PHE A 1 121 ? -7.309 5.360 9.230 1.00 93.00 121 PHE A O 1
ATOM 933 N N . PRO A 1 122 ? -7.447 4.201 11.161 1.00 92.25 122 PRO A N 1
ATOM 934 C CA . PRO A 1 122 ? -6.086 3.665 11.102 1.00 92.25 122 PRO A CA 1
ATOM 935 C C . PRO A 1 122 ? -5.931 2.548 10.049 1.00 92.25 122 PRO A C 1
ATOM 937 O O . PRO A 1 122 ? -5.531 1.422 10.340 1.00 92.25 122 PRO A O 1
ATOM 940 N N . ASN A 1 123 ? -6.293 2.841 8.799 1.00 88.06 123 ASN A N 1
ATOM 941 C CA . ASN A 1 123 ? -6.167 1.959 7.648 1.00 88.06 123 ASN A CA 1
ATOM 942 C C . ASN A 1 123 ? -6.102 2.796 6.360 1.00 88.06 123 ASN A C 1
ATOM 944 O O . ASN A 1 123 ? -6.988 3.593 6.072 1.00 88.06 123 ASN A O 1
ATOM 948 N N . ALA A 1 124 ? -5.071 2.560 5.552 1.00 86.81 124 ALA A N 1
ATOM 949 C CA . ALA A 1 124 ? -4.761 3.331 4.348 1.00 86.81 124 ALA A CA 1
ATOM 950 C C . ALA A 1 124 ? -5.755 3.141 3.193 1.00 86.81 124 ALA A C 1
ATOM 952 O O . ALA A 1 124 ? -5.749 3.916 2.241 1.00 86.81 124 ALA A O 1
ATOM 953 N N . LEU A 1 125 ? -6.603 2.113 3.275 1.00 85.56 125 LEU A N 1
ATOM 954 C CA . LEU A 1 125 ? -7.691 1.871 2.328 1.00 85.56 125 LEU A CA 1
ATOM 955 C C . LEU A 1 125 ? -8.974 2.635 2.692 1.00 85.56 125 LEU A C 1
ATOM 957 O O . LEU A 1 125 ? -9.956 2.560 1.956 1.00 85.56 125 LEU A O 1
ATOM 961 N N . GLN A 1 126 ? -9.000 3.315 3.842 1.00 88.12 126 GLN A N 1
ATOM 962 C CA . GLN A 1 126 ? -10.156 4.083 4.306 1.00 88.12 126 GLN A CA 1
ATOM 963 C C . GLN A 1 126 ? -10.135 5.508 3.755 1.00 88.12 126 GLN A C 1
ATOM 965 O O . GLN A 1 126 ? -9.249 5.902 2.993 1.00 88.12 126 GLN A O 1
ATOM 970 N N . LYS A 1 127 ? -11.159 6.292 4.102 1.00 90.81 127 LYS A N 1
ATOM 971 C CA . LYS A 1 127 ? -11.343 7.624 3.541 1.00 90.81 127 LYS A CA 1
ATOM 972 C C . LYS A 1 127 ? -10.182 8.526 3.958 1.00 90.81 127 LYS A C 1
ATOM 974 O O . LYS A 1 127 ? -9.979 8.816 5.136 1.00 90.81 127 LYS A O 1
ATOM 979 N N . ARG A 1 128 ? -9.469 9.051 2.965 1.00 92.50 128 ARG A N 1
ATOM 980 C CA . ARG A 1 128 ? -8.488 10.114 3.175 1.00 92.50 128 ARG A CA 1
ATOM 981 C C . ARG A 1 128 ? -9.201 11.420 3.535 1.00 92.50 128 ARG A C 1
ATOM 983 O O . ARG A 1 128 ? -10.135 11.835 2.847 1.00 92.50 128 ARG A O 1
ATOM 990 N N . LEU A 1 129 ? -8.747 12.061 4.604 1.00 94.81 129 LEU A N 1
ATOM 991 C CA . LEU A 1 129 ? -9.206 13.375 5.055 1.00 94.81 129 LEU A CA 1
ATOM 992 C C . LEU A 1 129 ? -8.408 14.509 4.408 1.00 94.81 129 LEU A C 1
ATOM 994 O O . LEU A 1 129 ? -8.959 15.573 4.146 1.00 94.81 129 LEU A O 1
ATOM 998 N N . GLY A 1 130 ? -7.130 14.269 4.117 1.00 93.88 130 GLY A N 1
ATOM 999 C CA . GLY A 1 130 ? -6.240 15.243 3.501 1.00 93.88 130 GLY A CA 1
ATOM 1000 C C . GLY A 1 130 ? -4.786 14.799 3.575 1.00 93.88 130 GLY A C 1
ATOM 1001 O O . GLY A 1 130 ? -4.492 13.619 3.778 1.00 93.88 130 GLY A O 1
ATOM 1002 N N . GLU A 1 131 ? -3.884 15.760 3.426 1.00 95.25 131 GLU A N 1
ATOM 1003 C CA . GLU A 1 131 ? -2.446 15.568 3.576 1.00 95.25 131 GLU A CA 1
ATOM 1004 C C . GLU A 1 131 ? -1.871 16.660 4.471 1.00 95.25 131 GLU A C 1
ATOM 1006 O O . GLU A 1 131 ? -2.307 17.812 4.448 1.00 95.25 131 GLU A O 1
ATOM 1011 N N . LEU A 1 132 ? -0.867 16.284 5.252 1.00 96.31 132 LEU A N 1
ATOM 1012 C CA . LEU A 1 132 ? -0.121 17.180 6.115 1.00 96.31 132 LEU A CA 1
ATOM 1013 C C . LEU A 1 132 ? 1.244 17.434 5.486 1.00 96.31 132 LEU A C 1
ATOM 1015 O O . LEU A 1 132 ? 2.031 16.502 5.322 1.00 96.31 132 LEU A O 1
ATOM 1019 N N . SER A 1 133 ? 1.543 18.694 5.168 1.00 95.31 133 SER A N 1
ATOM 1020 C CA . SER A 1 133 ? 2.903 19.122 4.822 1.00 95.31 133 SER A CA 1
ATOM 1021 C C . SER A 1 133 ? 3.877 18.842 5.979 1.00 95.31 133 SER A C 1
ATOM 1023 O O . SER A 1 133 ? 3.421 18.730 7.126 1.00 95.31 133 SER A O 1
ATOM 1025 N N . PRO A 1 134 ? 5.200 18.776 5.717 1.00 96.38 134 PRO A N 1
ATOM 1026 C CA . PRO A 1 134 ? 6.205 18.588 6.760 1.00 96.38 134 PRO A CA 1
ATOM 1027 C C . PRO A 1 134 ? 6.029 19.577 7.917 1.00 96.38 134 PRO A C 1
ATOM 1029 O O . PRO A 1 134 ? 6.049 20.791 7.714 1.00 96.38 134 PRO A O 1
ATOM 1032 N N . GLN A 1 135 ? 5.819 19.054 9.121 1.00 95.44 135 GLN A N 1
ATOM 1033 C CA . GLN A 1 135 ? 5.555 19.823 10.339 1.00 95.44 135 GLN A CA 1
ATOM 1034 C C . GLN A 1 135 ? 5.711 18.919 11.568 1.00 95.44 135 GLN A C 1
ATOM 1036 O O . GLN A 1 135 ? 5.890 17.711 11.431 1.00 95.44 135 GLN A O 1
ATOM 1041 N N . THR A 1 136 ? 5.597 19.483 12.767 1.00 95.81 136 THR A N 1
ATOM 1042 C CA . THR A 1 136 ? 5.462 18.698 14.000 1.00 95.81 136 THR A CA 1
ATOM 1043 C C . THR A 1 136 ? 3.996 18.657 14.416 1.00 95.81 136 THR A C 1
ATOM 1045 O O . THR A 1 136 ? 3.331 19.691 14.405 1.00 95.81 136 THR A O 1
ATOM 1048 N N . VAL A 1 137 ? 3.495 17.474 14.774 1.00 95.94 137 VAL A N 1
ATOM 1049 C CA . VAL A 1 137 ? 2.127 17.269 15.272 1.00 95.94 137 VAL A CA 1
ATOM 1050 C C . VAL A 1 137 ? 2.130 16.503 16.589 1.00 95.94 137 VAL A C 1
ATOM 1052 O O . VAL A 1 137 ? 2.981 15.643 16.813 1.00 95.94 137 VAL A O 1
ATOM 1055 N N . THR A 1 138 ? 1.129 16.750 17.429 1.00 95.25 138 THR A N 1
ATOM 1056 C CA . THR A 1 138 ? 0.923 15.993 18.666 1.00 95.25 138 THR A CA 1
ATOM 1057 C C . THR A 1 138 ? -0.036 14.827 18.417 1.00 95.25 138 THR A C 1
ATOM 1059 O O . THR A 1 138 ? -1.202 15.030 18.062 1.00 95.25 138 THR A O 1
ATOM 1062 N N . ALA A 1 139 ? 0.435 13.602 18.647 1.00 97.44 139 ALA A N 1
ATOM 1063 C CA . ALA A 1 139 ? -0.390 12.401 18.708 1.00 97.44 139 ALA A CA 1
ATOM 1064 C C . ALA A 1 139 ? -0.917 12.170 20.128 1.00 97.44 139 ALA A C 1
ATOM 1066 O O . ALA A 1 139 ? -0.164 12.301 21.100 1.00 97.44 139 ALA A O 1
ATOM 1067 N N . PHE A 1 140 ? -2.198 11.811 20.233 1.00 97.19 140 PHE A N 1
ATOM 1068 C CA . PHE A 1 140 ? -2.878 11.566 21.512 1.00 97.19 140 PHE A CA 1
ATOM 1069 C C . PHE A 1 140 ? -3.320 10.108 21.715 1.00 97.19 140 PHE A C 1
ATOM 1071 O O . PHE A 1 140 ? -3.657 9.710 22.827 1.00 97.19 140 PHE A O 1
ATOM 1078 N N . GLU A 1 141 ? -3.291 9.294 20.664 1.00 95.69 141 GLU A N 1
ATOM 1079 C CA . GLU A 1 141 ? -3.447 7.841 20.743 1.00 95.69 141 GLU A CA 1
ATOM 1080 C C . GLU A 1 141 ? -2.709 7.169 19.579 1.00 95.69 141 GLU A C 1
ATOM 1082 O O . GLU A 1 141 ? -2.458 7.783 18.534 1.00 95.69 141 GLU A O 1
ATOM 1087 N N . GLN A 1 142 ? -2.321 5.916 19.788 1.00 95.19 142 GLN A N 1
ATOM 1088 C CA . GLN A 1 142 ? -1.750 5.046 18.768 1.00 95.19 142 GLN A CA 1
ATOM 1089 C C . GLN A 1 142 ? -2.582 3.780 18.641 1.00 95.19 142 GLN A C 1
ATOM 1091 O O . GLN A 1 142 ? -3.214 3.340 19.597 1.00 95.19 142 GLN A O 1
ATOM 1096 N N . ALA A 1 143 ? -2.583 3.201 17.449 1.00 91.38 143 ALA A N 1
ATOM 1097 C CA . ALA A 1 143 ? -3.266 1.950 17.182 1.00 91.38 143 ALA A CA 1
ATOM 1098 C C . ALA A 1 143 ? -2.578 1.182 16.060 1.00 91.38 143 ALA A C 1
ATOM 1100 O O . ALA A 1 143 ? -1.763 1.731 15.312 1.00 91.38 143 ALA A O 1
ATOM 1101 N N . ALA A 1 144 ? -2.942 -0.094 15.918 1.00 80.69 144 ALA A N 1
ATOM 1102 C CA . ALA A 1 144 ? -2.582 -0.906 14.758 1.00 80.69 144 ALA A CA 1
ATOM 1103 C C . ALA A 1 144 ? -1.076 -0.819 14.387 1.00 80.69 144 ALA A C 1
ATOM 1105 O O . ALA A 1 144 ? -0.688 -0.659 13.224 1.00 80.69 144 ALA A O 1
ATOM 1106 N N . GLY A 1 145 ? -0.220 -0.831 15.418 1.00 73.88 145 GLY A N 1
ATOM 1107 C CA . GLY A 1 145 ? 1.245 -0.827 15.358 1.00 73.88 145 GLY A CA 1
ATOM 1108 C C . GLY A 1 145 ? 1.922 0.491 14.953 1.00 73.88 145 GLY A C 1
ATOM 1109 O O . GLY A 1 145 ? 2.930 0.865 15.546 1.00 73.88 145 GLY A O 1
ATOM 1110 N N . ARG A 1 146 ? 1.435 1.185 13.917 1.00 86.62 146 ARG A N 1
ATOM 1111 C CA . ARG A 1 146 ? 2.105 2.376 13.339 1.00 86.62 146 ARG A CA 1
ATOM 1112 C C . ARG A 1 146 ? 1.164 3.530 13.005 1.00 86.62 146 ARG A C 1
ATOM 1114 O O . ARG A 1 146 ? 1.576 4.472 12.326 1.00 86.62 146 ARG A O 1
ATOM 1121 N N . TRP A 1 147 ? -0.082 3.455 13.456 1.00 95.19 147 TRP A N 1
ATOM 1122 C CA . TRP A 1 147 ? -1.045 4.524 13.261 1.00 95.19 147 TRP A CA 1
ATOM 1123 C C . TRP A 1 147 ? -1.087 5.433 14.475 1.00 95.19 147 TRP A C 1
ATOM 1125 O O . TRP A 1 147 ? -1.142 4.963 15.607 1.00 95.19 147 TRP A O 1
ATOM 1135 N N . TYR A 1 148 ? -1.087 6.734 14.218 1.00 97.56 148 TYR A N 1
ATOM 1136 C CA . TYR A 1 148 ? -1.161 7.768 15.237 1.00 97.56 148 TYR A CA 1
ATOM 1137 C C . TYR A 1 148 ? -2.363 8.655 14.954 1.00 97.56 148 TYR A C 1
ATOM 1139 O O . TYR A 1 148 ? -2.497 9.161 13.839 1.00 97.56 148 TYR A O 1
ATOM 1147 N N . HIS A 1 149 ? -3.222 8.854 15.947 1.00 97.69 149 HIS A N 1
ATOM 1148 C CA . HIS A 1 149 ? -4.291 9.839 15.863 1.00 97.69 149 HIS A CA 1
ATOM 1149 C C . HIS A 1 149 ? -3.735 11.180 16.329 1.00 97.69 149 HIS A C 1
ATOM 1151 O O . HIS A 1 149 ? -3.226 11.310 17.449 1.00 97.69 149 HIS A O 1
ATOM 1157 N N . VAL A 1 150 ? -3.778 12.164 15.442 1.00 97.69 150 VAL A N 1
ATOM 1158 C CA . VAL A 1 150 ? -3.167 13.475 15.649 1.00 97.69 150 VAL A CA 1
ATOM 1159 C C . VAL A 1 150 ? -4.218 14.565 15.619 1.00 97.69 150 VAL A C 1
ATOM 1161 O O . VAL A 1 150 ? -5.210 14.459 14.897 1.00 97.69 150 VAL A O 1
ATOM 1164 N N . ARG A 1 151 ? -3.979 15.628 16.390 1.00 91.94 151 ARG A N 1
ATOM 1165 C CA . ARG A 1 151 ? -4.773 16.856 16.298 1.00 91.94 151 ARG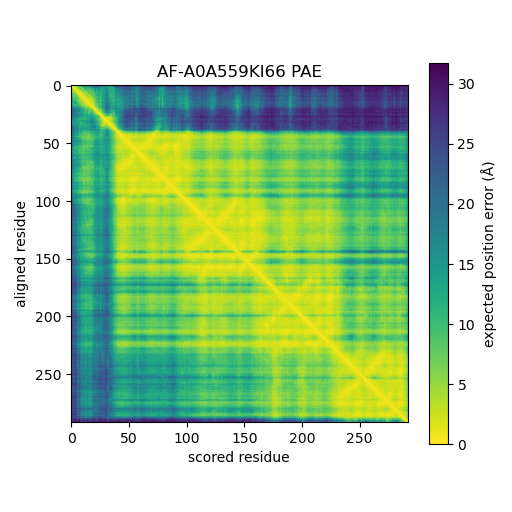 A CA 1
ATOM 1166 C C . ARG A 1 151 ? -4.144 17.788 15.285 1.00 91.94 151 ARG A C 1
ATOM 1168 O O . ARG A 1 151 ? -2.943 18.050 15.348 1.00 91.94 151 ARG A O 1
ATOM 1175 N N . THR A 1 152 ? -4.956 18.323 14.384 1.00 88.31 152 THR A N 1
ATOM 1176 C CA . THR A 1 152 ? -4.498 19.290 13.383 1.00 88.31 152 THR A CA 1
ATOM 1177 C C . THR A 1 152 ? -5.475 20.461 13.289 1.00 88.31 152 THR A C 1
ATOM 1179 O O . THR A 1 152 ? -6.645 20.314 13.649 1.00 88.31 152 THR A O 1
ATOM 1182 N N . PRO A 1 153 ? -5.057 21.624 12.756 1.00 86.56 153 PRO A N 1
ATOM 1183 C CA . PRO A 1 153 ? -5.978 22.736 12.508 1.00 86.56 153 PRO A CA 1
ATOM 1184 C C . PRO A 1 153 ? -7.155 22.390 11.578 1.00 86.56 153 PRO A C 1
ATOM 1186 O O . PRO A 1 153 ? -8.159 23.095 11.579 1.00 86.56 153 PRO A O 1
ATOM 1189 N N . GLN A 1 154 ? -7.034 21.328 10.775 1.00 84.56 154 GLN A N 1
ATOM 1190 C CA . GLN A 1 154 ? -8.044 20.876 9.810 1.00 84.56 154 GLN A CA 1
ATOM 1191 C C . GLN A 1 154 ? -8.996 19.820 10.406 1.00 84.56 154 GLN A C 1
ATOM 1193 O O . GLN A 1 154 ? -9.912 19.366 9.722 1.00 84.56 154 GLN A O 1
ATOM 1198 N N . GLY A 1 155 ? -8.786 19.439 11.670 1.00 91.19 155 GLY A N 1
ATOM 1199 C CA . GLY A 1 155 ? -9.488 18.361 12.361 1.00 91.19 155 GLY A CA 1
ATOM 1200 C C . GLY A 1 155 ? -8.551 17.233 12.788 1.00 91.19 155 GLY A C 1
ATOM 1201 O O . GLY A 1 155 ? -7.369 17.205 12.432 1.00 91.19 155 GLY A O 1
ATOM 1202 N N . ASP A 1 156 ? -9.093 16.305 13.566 1.00 95.38 156 ASP A N 1
ATOM 1203 C CA . ASP A 1 156 ? -8.363 15.126 14.020 1.00 95.38 156 ASP A CA 1
ATOM 1204 C C . ASP A 1 156 ? -8.340 14.058 12.917 1.00 95.38 156 ASP A C 1
ATOM 1206 O O . ASP A 1 156 ? -9.284 13.929 12.129 1.00 95.38 156 ASP A O 1
ATOM 1210 N N . GLY A 1 157 ? -7.257 13.286 12.848 1.00 96.62 157 GLY A N 1
ATOM 1211 C CA . GLY A 1 157 ? -7.158 12.186 11.896 1.00 96.62 157 GLY A CA 1
ATOM 1212 C C . GLY A 1 157 ? -5.980 11.251 12.136 1.00 96.62 157 GLY A C 1
ATOM 1213 O O . GLY A 1 157 ? -5.053 11.544 12.890 1.00 96.62 157 GLY A O 1
ATOM 1214 N N . TRP A 1 158 ? -6.032 10.096 11.483 1.00 97.12 158 TRP A N 1
ATOM 1215 C CA . TRP A 1 158 ? -5.048 9.030 11.605 1.00 97.12 158 TRP A CA 1
ATOM 1216 C C . TRP A 1 158 ? -3.950 9.173 10.558 1.00 97.12 158 TRP A C 1
ATOM 1218 O O . TRP A 1 158 ? -4.229 9.266 9.364 1.00 97.12 158 TRP A O 1
ATOM 1228 N N . ILE A 1 159 ? -2.696 9.136 10.994 1.00 96.81 159 ILE A N 1
ATOM 1229 C CA . ILE A 1 159 ? -1.521 9.164 10.121 1.00 96.81 159 ILE A CA 1
ATOM 1230 C C . ILE A 1 159 ? -0.655 7.926 10.330 1.00 96.81 159 ILE A C 1
ATOM 1232 O O . ILE A 1 159 ? -0.624 7.341 11.413 1.00 96.81 159 ILE A O 1
ATOM 1236 N N . ASN A 1 160 ? 0.094 7.556 9.295 1.00 94.44 160 ASN A N 1
ATOM 1237 C CA . ASN A 1 160 ? 1.109 6.513 9.364 1.00 94.44 160 ASN A CA 1
ATOM 1238 C C . ASN A 1 160 ? 2.340 6.954 8.569 1.00 94.44 160 ASN A C 1
ATOM 1240 O O . ASN A 1 160 ? 2.288 7.086 7.347 1.00 94.44 160 ASN A O 1
ATOM 1244 N N . LEU A 1 161 ? 3.455 7.168 9.270 1.00 92.19 161 LEU A N 1
ATOM 1245 C CA . LEU A 1 161 ? 4.699 7.662 8.670 1.00 92.19 161 LEU A CA 1
ATOM 1246 C C . LEU A 1 161 ? 5.291 6.704 7.630 1.00 92.19 161 LEU A C 1
ATOM 1248 O O . LEU A 1 161 ? 6.020 7.153 6.755 1.00 92.19 161 LEU A O 1
ATOM 1252 N N . ALA A 1 162 ? 4.966 5.408 7.687 1.00 89.31 162 ALA A N 1
ATOM 1253 C CA . ALA A 1 162 ? 5.410 4.441 6.682 1.00 89.31 162 ALA A CA 1
ATOM 1254 C C . ALA A 1 162 ? 4.683 4.591 5.331 1.00 89.31 162 ALA A C 1
ATOM 1256 O O . ALA A 1 162 ? 5.087 3.971 4.356 1.00 89.31 162 ALA A O 1
ATOM 1257 N N . ILE A 1 163 ? 3.607 5.383 5.279 1.00 90.62 163 ILE A N 1
ATOM 1258 C CA . ILE A 1 163 ? 2.800 5.643 4.074 1.00 90.62 163 ILE A CA 1
ATOM 1259 C C . ILE A 1 163 ? 3.047 7.066 3.550 1.00 90.62 163 ILE A C 1
ATOM 1261 O O . ILE A 1 163 ? 2.568 7.427 2.479 1.00 90.62 163 ILE A O 1
ATOM 1265 N N . ALA A 1 164 ? 3.788 7.892 4.294 1.00 92.94 164 ALA A N 1
ATOM 1266 C CA . ALA A 1 164 ? 4.149 9.230 3.850 1.00 92.94 164 ALA A CA 1
ATOM 1267 C C . ALA A 1 164 ? 4.905 9.185 2.515 1.00 92.94 164 ALA A C 1
ATOM 1269 O O . ALA A 1 164 ? 5.581 8.204 2.193 1.00 92.94 164 ALA A O 1
ATOM 1270 N N . LEU A 1 165 ? 4.811 10.272 1.747 1.00 94.12 165 LEU A N 1
ATOM 1271 C CA . LEU A 1 165 ? 5.685 10.444 0.595 1.00 94.12 165 LEU A CA 1
ATOM 1272 C C . LEU A 1 165 ? 7.148 10.405 1.059 1.00 94.12 165 LEU A C 1
ATOM 1274 O O . LEU A 1 165 ? 7.458 10.825 2.178 1.00 94.12 165 LEU A O 1
ATOM 1278 N N . PRO A 1 166 ? 8.071 9.899 0.232 1.00 91.94 166 PRO A N 1
ATOM 1279 C CA . PRO A 1 166 ? 9.468 9.880 0.603 1.00 91.94 166 PRO A CA 1
ATOM 1280 C C . PRO A 1 166 ? 9.979 11.319 0.593 1.00 91.94 166 PRO A C 1
ATOM 1282 O O . PRO A 1 166 ? 9.631 12.115 -0.278 1.00 91.94 166 PRO A O 1
ATOM 1285 N N . LYS A 1 167 ? 10.817 11.659 1.575 1.00 88.31 167 LYS A N 1
ATOM 1286 C CA . LYS A 1 167 ? 11.410 12.998 1.667 1.00 88.31 167 LYS A CA 1
ATOM 1287 C C . LYS A 1 167 ? 12.203 13.342 0.401 1.00 88.31 167 LYS A C 1
ATOM 1289 O O . LYS A 1 167 ? 12.161 14.475 -0.064 1.00 88.31 167 LYS A O 1
ATOM 1294 N N . GLU A 1 168 ? 12.925 12.357 -0.129 1.00 88.50 168 GLU A N 1
ATOM 1295 C CA . GLU A 1 168 ? 13.770 12.471 -1.314 1.00 88.50 168 GLU A CA 1
ATOM 1296 C C . GLU A 1 168 ? 13.699 11.169 -2.126 1.00 88.50 168 GLU A C 1
ATOM 1298 O O . GLU A 1 168 ? 13.485 10.088 -1.571 1.00 88.50 168 GLU A O 1
ATOM 1303 N N . VAL A 1 169 ? 13.904 11.277 -3.439 1.00 92.62 169 VAL A N 1
ATOM 1304 C CA . VAL A 1 169 ? 14.043 10.144 -4.364 1.00 92.62 169 VAL A CA 1
ATOM 1305 C C . VAL A 1 169 ? 15.376 10.220 -5.094 1.00 92.62 169 VAL A C 1
ATOM 1307 O O . VAL A 1 169 ? 15.877 11.302 -5.395 1.00 92.62 169 VAL A O 1
ATOM 1310 N N . GLN A 1 170 ? 15.947 9.062 -5.404 1.00 93.50 170 GLN A N 1
ATOM 1311 C CA . GLN A 1 170 ? 17.130 8.953 -6.247 1.00 93.50 170 GLN A CA 1
ATOM 1312 C C . GLN A 1 170 ? 16.725 9.140 -7.716 1.00 93.50 170 GLN A C 1
ATOM 1314 O O . GLN A 1 170 ? 15.733 8.542 -8.141 1.00 93.50 170 GLN A O 1
ATOM 1319 N N . PRO A 1 171 ? 17.465 9.928 -8.513 1.00 91.00 171 PRO A N 1
ATOM 1320 C CA . PRO A 1 171 ? 17.163 10.086 -9.929 1.00 91.00 171 PRO A CA 1
ATOM 1321 C C . PRO A 1 171 ? 17.304 8.748 -10.662 1.00 91.00 171 PRO A C 1
ATOM 1323 O O . PRO A 1 171 ? 18.225 7.971 -10.405 1.00 91.00 171 PRO A O 1
ATOM 1326 N N . VAL A 1 172 ? 16.394 8.497 -11.601 1.00 87.94 172 VAL A N 1
ATOM 1327 C CA . VAL A 1 172 ? 16.424 7.322 -12.477 1.00 87.94 172 VAL A CA 1
ATOM 1328 C C . VAL A 1 172 ? 16.686 7.799 -13.898 1.00 87.94 172 VAL A C 1
ATOM 1330 O O . VAL A 1 172 ? 15.954 8.630 -14.427 1.00 87.94 172 VAL A O 1
ATOM 1333 N N . SER A 1 173 ? 17.746 7.284 -14.517 1.00 80.19 173 SER A N 1
ATOM 1334 C CA . SER A 1 173 ? 18.062 7.583 -15.913 1.00 80.19 173 SER A CA 1
ATOM 1335 C C . SER A 1 173 ? 17.315 6.628 -16.839 1.00 80.19 173 SER A C 1
ATOM 1337 O O . SER A 1 173 ? 17.518 5.418 -16.770 1.00 80.19 173 SER A O 1
ATOM 1339 N N . GLY A 1 174 ? 16.517 7.179 -17.751 1.00 83.00 174 GLY A N 1
ATOM 1340 C CA . GLY A 1 174 ? 15.827 6.416 -18.792 1.00 83.00 174 GLY A CA 1
ATOM 1341 C C . GLY A 1 174 ? 14.475 5.842 -18.364 1.00 83.00 174 GLY A C 1
ATOM 1342 O O . GLY A 1 174 ? 13.942 6.159 -17.302 1.00 83.00 174 GLY A O 1
ATOM 1343 N N . SER A 1 175 ? 13.897 5.027 -19.244 1.00 88.25 175 SER A N 1
ATOM 1344 C CA . SER A 1 175 ? 12.601 4.389 -19.014 1.00 88.25 175 SER A CA 1
ATOM 1345 C C . SER A 1 175 ? 12.763 3.009 -18.382 1.00 88.25 175 SER A C 1
ATOM 1347 O O . SER A 1 175 ? 13.697 2.274 -18.693 1.00 88.25 175 SER A O 1
ATOM 1349 N N . ILE A 1 176 ? 11.808 2.636 -17.537 1.00 89.38 176 ILE A N 1
ATOM 1350 C CA . ILE A 1 176 ? 11.620 1.270 -17.049 1.00 89.38 176 ILE A CA 1
ATOM 1351 C C . ILE A 1 176 ? 10.424 0.650 -17.767 1.00 89.38 176 ILE A C 1
ATOM 1353 O O . ILE A 1 176 ? 9.439 1.329 -18.051 1.00 89.38 176 ILE A O 1
ATOM 1357 N N . LYS A 1 177 ? 10.485 -0.651 -18.038 1.00 88.25 177 LYS A N 1
ATOM 1358 C CA . LYS A 1 177 ? 9.359 -1.426 -18.571 1.00 88.25 177 LYS A CA 1
ATOM 1359 C C . LYS A 1 177 ? 9.249 -2.706 -17.737 1.00 88.25 177 LYS A C 1
ATOM 1361 O O . LYS A 1 177 ? 9.892 -3.691 -18.105 1.00 88.25 177 LYS A O 1
ATOM 1366 N N . PRO A 1 178 ? 8.538 -2.668 -16.593 1.00 88.00 178 PRO A N 1
ATOM 1367 C CA . PRO A 1 178 ? 8.408 -3.812 -15.689 1.00 88.00 178 PRO A CA 1
ATOM 1368 C C . PRO A 1 178 ? 7.672 -4.976 -16.346 1.00 88.00 178 PRO A C 1
ATOM 1370 O O . PRO A 1 178 ? 6.678 -4.752 -17.043 1.00 88.00 178 PRO A O 1
ATOM 1373 N N . VAL A 1 179 ? 8.148 -6.205 -16.112 1.00 81.75 179 VAL A N 1
ATOM 1374 C CA . VAL A 1 179 ? 7.522 -7.407 -16.682 1.00 81.75 179 VAL A CA 1
ATOM 1375 C C . VAL A 1 179 ? 6.208 -7.730 -15.976 1.00 81.75 179 VAL A C 1
ATOM 1377 O O . VAL A 1 179 ? 6.202 -8.046 -14.786 1.00 81.75 179 VAL A O 1
ATOM 1380 N N . GLY A 1 180 ? 5.106 -7.701 -16.736 1.00 80.38 180 GLY A N 1
ATOM 1381 C CA . GLY A 1 180 ? 3.755 -8.013 -16.272 1.00 80.38 180 GLY A CA 1
ATOM 1382 C C . GLY A 1 180 ? 2.952 -6.794 -15.805 1.00 80.38 180 GLY A C 1
ATOM 1383 O O . GLY A 1 180 ? 3.403 -5.648 -15.857 1.00 80.38 180 GLY A O 1
ATOM 1384 N N . ASP A 1 181 ? 1.728 -7.055 -15.341 1.00 88.19 181 ASP A N 1
ATOM 1385 C CA . ASP A 1 181 ? 0.859 -6.032 -14.757 1.00 88.19 181 ASP A CA 1
ATOM 1386 C C . ASP A 1 181 ? 1.449 -5.554 -13.421 1.00 88.19 181 ASP A C 1
ATOM 1388 O O . ASP A 1 181 ? 1.636 -6.339 -12.492 1.00 88.19 181 ASP A O 1
ATOM 1392 N N . THR A 1 182 ? 1.722 -4.254 -13.320 1.00 91.69 182 THR A N 1
ATOM 1393 C CA . THR A 1 182 ? 2.272 -3.622 -12.113 1.00 91.69 182 THR A CA 1
ATOM 1394 C C . THR A 1 182 ? 1.259 -2.638 -11.534 1.00 91.69 182 THR A C 1
ATOM 1396 O O . THR A 1 182 ? 0.711 -1.802 -12.251 1.00 91.69 182 THR A O 1
ATOM 1399 N N . LEU A 1 183 ? 0.980 -2.727 -10.233 1.00 94.38 183 LEU A N 1
ATOM 1400 C CA . LEU A 1 183 ? 0.028 -1.832 -9.573 1.00 94.38 183 LEU A CA 1
ATOM 1401 C C . LEU A 1 183 ? 0.609 -0.423 -9.443 1.00 94.38 183 LEU A C 1
ATOM 1403 O O . LEU A 1 183 ? 1.745 -0.257 -9.007 1.00 94.38 183 LEU A O 1
ATOM 1407 N N . ILE A 1 184 ? -0.197 0.580 -9.782 1.00 96.06 184 ILE A N 1
ATOM 1408 C CA . ILE A 1 184 ? 0.110 1.989 -9.546 1.00 96.06 184 ILE A CA 1
ATOM 1409 C C . ILE A 1 184 ? -0.638 2.400 -8.286 1.00 96.06 184 ILE A C 1
ATOM 1411 O O . ILE A 1 184 ? -1.872 2.425 -8.267 1.00 96.06 184 ILE A O 1
ATOM 1415 N N . LEU A 1 185 ? 0.108 2.700 -7.232 1.00 94.62 185 LEU A N 1
ATOM 1416 C CA . LEU A 1 185 ? -0.424 3.086 -5.935 1.00 94.62 185 LEU A CA 1
ATOM 1417 C C . LEU A 1 185 ? -0.225 4.577 -5.694 1.00 94.62 185 LEU A C 1
ATOM 1419 O O . LEU A 1 185 ? 0.688 5.197 -6.225 1.00 94.62 185 LEU A O 1
ATOM 1423 N N . GLN A 1 186 ? -1.083 5.167 -4.874 1.00 91.88 186 GLN A N 1
ATOM 1424 C CA . GLN A 1 186 ? -1.021 6.600 -4.593 1.00 91.88 186 GLN A CA 1
ATOM 1425 C C . GLN A 1 186 ? 0.194 7.016 -3.747 1.00 91.88 186 GLN A C 1
ATOM 1427 O O . GLN A 1 186 ? 0.671 8.139 -3.868 1.00 91.88 186 GLN A O 1
ATOM 1432 N N . TYR A 1 187 ? 0.695 6.113 -2.904 1.00 92.69 187 TYR A N 1
ATOM 1433 C CA . TYR A 1 187 ? 1.871 6.307 -2.053 1.00 92.69 187 TYR A CA 1
ATOM 1434 C C . TYR A 1 187 ? 2.785 5.082 -2.188 1.00 92.69 187 TYR A C 1
ATOM 1436 O O . TYR A 1 187 ? 2.282 4.008 -2.538 1.00 92.69 187 TYR A O 1
ATOM 1444 N N . PRO A 1 188 ? 4.094 5.196 -1.898 1.00 93.75 188 PRO A N 1
ATOM 1445 C CA . PRO A 1 188 ? 5.047 4.093 -2.023 1.00 93.75 188 PRO A CA 1
ATOM 1446 C C . PRO A 1 188 ? 4.922 3.084 -0.872 1.00 93.75 188 PRO A C 1
ATOM 1448 O O . PRO A 1 188 ? 5.824 2.908 -0.057 1.00 93.75 188 PRO A O 1
ATOM 1451 N N . HIS A 1 189 ? 3.757 2.452 -0.767 1.00 90.38 189 HIS A N 1
ATOM 1452 C CA . HIS A 1 189 ? 3.445 1.468 0.256 1.00 90.38 189 HIS A CA 1
ATOM 1453 C C . HIS A 1 189 ? 2.384 0.499 -0.271 1.00 90.38 189 HIS A C 1
ATOM 1455 O O . HIS A 1 189 ? 1.362 0.928 -0.795 1.00 90.38 189 HIS A O 1
ATOM 1461 N N . GLU A 1 190 ? 2.557 -0.809 -0.069 1.00 86.94 190 GLU A N 1
ATOM 1462 C CA . GLU A 1 190 ? 1.708 -1.860 -0.669 1.00 86.94 190 GLU A CA 1
ATOM 1463 C C . GLU A 1 190 ? 0.216 -1.770 -0.306 1.00 86.94 190 GLU A C 1
ATOM 1465 O O . GLU A 1 190 ? -0.643 -2.292 -1.010 1.00 86.94 190 GLU A O 1
ATOM 1470 N N . ARG A 1 191 ? -0.101 -1.113 0.815 1.00 82.69 191 ARG A N 1
ATOM 1471 C CA . ARG A 1 191 ? -1.483 -0.879 1.279 1.00 82.69 191 ARG A CA 1
ATOM 1472 C C . ARG A 1 191 ? -2.067 0.463 0.861 1.00 82.69 191 ARG A C 1
ATOM 1474 O O . ARG A 1 191 ? -3.179 0.782 1.272 1.00 82.69 191 ARG A O 1
ATOM 1481 N N . ALA A 1 192 ? -1.314 1.277 0.133 1.00 87.50 192 ALA A N 1
ATOM 1482 C CA . ALA A 1 192 ? -1.837 2.523 -0.391 1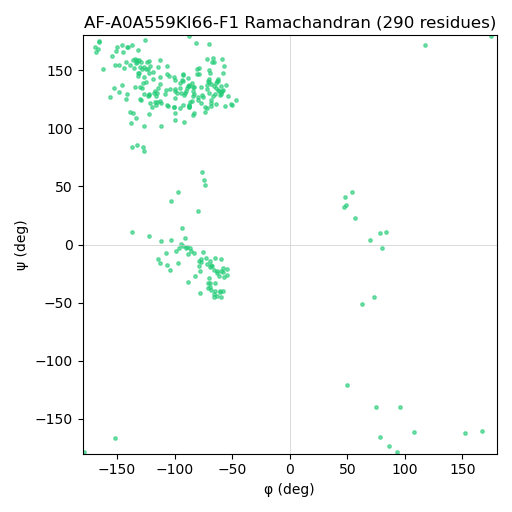.00 87.50 192 ALA A CA 1
ATOM 1483 C C . ALA A 1 192 ? -2.940 2.246 -1.420 1.00 87.50 192 ALA A C 1
ATOM 1485 O O . ALA A 1 192 ? -3.026 1.168 -2.011 1.00 87.50 192 ALA A O 1
ATOM 1486 N N . GLN A 1 193 ? -3.802 3.237 -1.624 1.00 87.31 193 GLN A N 1
ATOM 1487 C CA . GLN A 1 193 ? -4.901 3.125 -2.569 1.00 87.31 193 GLN A CA 1
ATOM 1488 C C . GLN A 1 193 ? -4.377 2.853 -3.988 1.00 87.31 193 GLN A C 1
ATOM 1490 O O . GLN A 1 193 ? -3.496 3.561 -4.482 1.00 87.31 193 GLN A O 1
ATOM 1495 N N . LEU A 1 194 ? -4.957 1.848 -4.648 1.00 91.94 194 LEU A N 1
ATOM 1496 C CA . LEU A 1 194 ? -4.736 1.568 -6.064 1.00 91.94 194 LEU A CA 1
ATOM 1497 C C . LEU A 1 194 ? -5.346 2.690 -6.912 1.00 91.94 194 LEU A C 1
ATOM 1499 O O . LEU A 1 194 ? -6.543 2.959 -6.808 1.00 91.94 194 LEU A O 1
ATOM 1503 N N . VAL A 1 195 ? -4.537 3.308 -7.771 1.00 93.12 195 VAL A N 1
ATOM 1504 C CA . VAL A 1 195 ? -4.973 4.368 -8.699 1.00 93.12 195 VAL A CA 1
ATOM 1505 C C . VAL A 1 195 ? -4.919 3.933 -10.162 1.00 93.12 195 VAL A C 1
ATOM 1507 O O . VAL A 1 195 ? -5.549 4.555 -11.014 1.00 93.12 195 VAL A O 1
ATOM 1510 N N . GLY A 1 196 ? -4.219 2.840 -10.468 1.00 92.94 196 GLY A N 1
ATOM 1511 C CA . GLY A 1 196 ? -4.162 2.294 -11.818 1.00 92.94 196 GLY A CA 1
ATOM 1512 C C . GLY A 1 196 ? -3.334 1.021 -11.915 1.00 92.94 196 GLY A C 1
ATOM 1513 O O . GLY A 1 196 ? -2.801 0.527 -10.926 1.00 92.94 196 GLY A O 1
ATOM 1514 N N . VAL A 1 197 ? -3.219 0.494 -13.131 1.00 93.06 197 VAL A N 1
ATOM 1515 C CA . VAL A 1 197 ? -2.363 -0.656 -13.440 1.00 93.06 197 VAL A CA 1
ATOM 1516 C C . VAL A 1 197 ? -1.505 -0.305 -14.646 1.00 93.06 197 VAL A C 1
ATOM 1518 O O . VAL A 1 197 ? -2.018 0.077 -15.698 1.00 93.06 197 VAL A O 1
ATOM 1521 N N . LEU A 1 198 ? -0.195 -0.436 -14.482 1.00 90.75 198 LEU A N 1
ATOM 1522 C CA . LEU A 1 198 ? 0.800 -0.307 -15.529 1.00 90.75 198 LEU A CA 1
ATOM 1523 C C . LEU A 1 198 ? 0.899 -1.643 -16.274 1.00 90.75 198 LEU A C 1
ATOM 1525 O O . LEU A 1 198 ? 1.328 -2.636 -15.694 1.00 90.75 198 LEU A O 1
ATOM 1529 N N . ARG A 1 199 ? 0.497 -1.674 -17.549 1.00 86.62 199 ARG A N 1
ATOM 1530 C CA . ARG A 1 199 ? 0.450 -2.907 -18.353 1.00 86.62 199 ARG A CA 1
ATOM 1531 C C . ARG A 1 199 ? 1.480 -2.896 -19.471 1.00 86.62 199 ARG A C 1
ATOM 1533 O O . ARG A 1 199 ? 1.246 -2.259 -20.493 1.00 86.62 199 ARG A O 1
ATOM 1540 N N . ASN A 1 200 ? 2.591 -3.611 -19.281 1.00 73.62 200 ASN A N 1
ATOM 1541 C CA . ASN A 1 200 ? 3.605 -3.888 -20.311 1.00 73.62 200 ASN A CA 1
ATOM 1542 C C . ASN A 1 200 ? 4.048 -2.658 -21.127 1.00 73.62 200 ASN A C 1
ATOM 1544 O O . ASN A 1 200 ? 4.374 -2.767 -22.310 1.00 73.62 200 ASN A O 1
ATOM 1548 N N . GLN A 1 201 ? 4.061 -1.479 -20.509 1.00 81.94 201 GLN A N 1
ATOM 1549 C CA . GLN A 1 201 ? 4.427 -0.229 -21.166 1.00 81.94 201 GLN A CA 1
ATOM 1550 C C . GLN A 1 201 ? 5.647 0.376 -20.486 1.00 81.94 201 GLN A C 1
ATOM 1552 O O . GLN A 1 201 ? 5.802 0.292 -19.265 1.00 81.94 201 GLN A O 1
ATOM 1557 N N . ALA A 1 202 ? 6.522 0.967 -21.297 1.00 86.88 202 ALA A N 1
ATOM 1558 C CA . ALA A 1 202 ? 7.653 1.708 -20.777 1.00 86.88 202 ALA A CA 1
ATOM 1559 C C . ALA A 1 202 ? 7.157 3.016 -20.152 1.00 86.88 202 ALA A C 1
ATOM 1561 O O . ALA A 1 202 ? 6.309 3.704 -20.722 1.00 86.88 202 ALA A O 1
ATOM 1562 N N . VAL A 1 203 ? 7.696 3.361 -18.991 1.00 91.69 203 VAL A N 1
ATOM 1563 C CA . VAL A 1 203 ? 7.454 4.630 -18.300 1.00 91.69 203 VAL A CA 1
ATOM 1564 C C . VAL A 1 203 ? 8.781 5.229 -17.891 1.00 91.69 203 VAL A C 1
ATOM 1566 O O . VAL A 1 203 ? 9.725 4.503 -17.599 1.00 91.69 203 VAL A O 1
ATOM 1569 N N . THR A 1 204 ? 8.860 6.553 -17.870 1.00 93.31 204 THR A N 1
ATOM 1570 C CA . THR A 1 204 ? 10.044 7.274 -17.398 1.00 93.31 204 THR A CA 1
ATOM 1571 C C . THR A 1 204 ? 9.785 7.729 -15.968 1.00 93.31 204 THR A C 1
ATOM 1573 O O . THR A 1 204 ? 8.964 8.629 -15.776 1.00 93.31 204 THR A O 1
ATOM 1576 N N . PRO A 1 205 ? 10.419 7.105 -14.960 1.00 95.38 205 PRO A N 1
ATOM 1577 C CA . PRO A 1 205 ? 10.233 7.505 -13.576 1.00 95.38 205 PRO A CA 1
ATOM 1578 C C . PRO A 1 205 ? 10.847 8.874 -13.305 1.00 95.38 205 PRO A C 1
ATOM 1580 O O . PRO A 1 205 ? 11.887 9.224 -13.859 1.00 95.38 205 PRO A O 1
ATOM 1583 N N . LEU A 1 206 ? 10.231 9.621 -12.396 1.00 94.56 206 LEU A N 1
ATOM 1584 C CA . LEU A 1 206 ? 10.766 10.878 -11.871 1.00 94.56 206 LEU A CA 1
ATOM 1585 C C . LEU A 1 206 ? 11.866 10.632 -10.826 1.00 94.56 206 LEU A C 1
ATOM 1587 O O . LEU A 1 206 ? 12.735 11.474 -10.611 1.00 94.56 206 LEU A O 1
ATOM 1591 N N . GLY A 1 207 ? 11.857 9.453 -10.208 1.00 94.75 207 GLY A N 1
ATOM 1592 C CA . GLY A 1 207 ? 12.879 8.983 -9.285 1.00 94.75 207 GLY A CA 1
ATOM 1593 C C . GLY A 1 207 ? 12.487 7.649 -8.659 1.00 94.75 207 GLY A C 1
ATOM 1594 O O . GLY A 1 207 ? 11.415 7.112 -8.949 1.00 94.75 207 GLY A O 1
ATOM 1595 N N . LYS A 1 208 ? 13.352 7.113 -7.798 1.00 95.06 208 LYS A N 1
ATOM 1596 C CA . LYS A 1 208 ? 13.081 5.904 -7.020 1.00 95.06 208 LYS A CA 1
ATOM 1597 C C . LYS A 1 208 ? 13.493 6.021 -5.558 1.00 95.06 208 LYS A C 1
ATOM 1599 O O . LYS A 1 208 ? 14.431 6.745 -5.226 1.00 95.06 208 LYS A O 1
ATOM 1604 N N . THR A 1 209 ? 12.819 5.289 -4.683 1.00 94.31 209 THR A N 1
ATOM 1605 C CA . THR A 1 209 ? 13.255 5.101 -3.293 1.00 94.31 209 THR A CA 1
ATOM 1606 C C . THR A 1 209 ? 14.336 4.016 -3.203 1.00 94.31 209 THR A C 1
ATOM 1608 O O . THR A 1 209 ? 14.649 3.351 -4.193 1.00 94.31 209 THR A O 1
ATOM 1611 N N . SER A 1 210 ? 14.925 3.828 -2.015 1.00 90.75 210 SER A N 1
ATOM 1612 C CA . SER A 1 210 ? 15.819 2.689 -1.739 1.00 90.75 210 SER A CA 1
ATOM 1613 C C . SER A 1 210 ? 15.111 1.339 -1.838 1.00 90.75 210 SER A C 1
ATOM 1615 O O . SER A 1 210 ? 15.756 0.335 -2.116 1.00 90.75 210 SER A O 1
ATOM 1617 N N . ASP A 1 211 ? 13.795 1.341 -1.640 1.00 90.69 211 ASP A N 1
ATOM 1618 C CA . ASP A 1 211 ? 12.957 0.151 -1.533 1.00 90.69 211 ASP A CA 1
ATOM 1619 C C . ASP A 1 211 ? 12.182 -0.057 -2.840 1.00 90.69 211 ASP A C 1
ATOM 1621 O O . ASP A 1 211 ? 11.004 -0.388 -2.827 1.00 90.69 211 ASP A O 1
ATOM 1625 N N . ASN A 1 212 ? 12.819 0.233 -3.981 1.00 93.88 212 ASN A N 1
ATOM 1626 C CA . ASN A 1 212 ? 12.308 -0.074 -5.320 1.00 93.88 212 ASN A CA 1
ATOM 1627 C C . ASN A 1 212 ? 10.921 0.501 -5.675 1.00 93.88 212 ASN A C 1
ATOM 1629 O O . ASN A 1 212 ? 10.262 0.032 -6.607 1.00 93.88 212 ASN A O 1
ATOM 1633 N N . TRP A 1 213 ? 10.497 1.574 -5.003 1.00 96.06 213 TRP A N 1
ATOM 1634 C CA . TRP A 1 213 ? 9.336 2.354 -5.424 1.00 96.06 213 TRP A CA 1
ATOM 1635 C C . TRP A 1 213 ? 9.752 3.420 -6.421 1.00 96.06 213 TRP A C 1
ATOM 1637 O O . TRP A 1 213 ? 10.523 4.316 -6.088 1.00 96.06 213 TRP A O 1
ATOM 1647 N N . TYR A 1 214 ? 9.202 3.353 -7.625 1.00 96.62 214 TYR A N 1
ATOM 1648 C CA . TYR A 1 214 ? 9.427 4.316 -8.690 1.00 96.62 214 TYR A CA 1
ATOM 1649 C C . TYR A 1 214 ? 8.267 5.301 -8.748 1.00 96.62 214 TYR A C 1
ATOM 1651 O O . TYR A 1 214 ? 7.106 4.903 -8.858 1.00 96.62 214 TYR A O 1
ATOM 1659 N N . HIS A 1 215 ? 8.594 6.588 -8.696 1.00 96.56 215 HIS A N 1
ATOM 1660 C CA . HIS A 1 215 ? 7.630 7.669 -8.854 1.00 96.56 215 HIS A CA 1
ATOM 1661 C C . HIS A 1 215 ? 7.338 7.872 -10.334 1.00 96.56 215 HIS A C 1
ATOM 1663 O O . HIS A 1 215 ? 8.258 8.089 -11.123 1.00 96.56 215 HIS A O 1
ATOM 1669 N N . ILE A 1 216 ? 6.071 7.795 -10.720 1.00 95.62 216 ILE A N 1
ATOM 1670 C CA . ILE A 1 216 ? 5.630 7.964 -12.100 1.00 95.62 216 ILE A CA 1
ATOM 1671 C C . ILE A 1 216 ? 4.480 8.965 -12.171 1.00 95.62 216 ILE A C 1
ATOM 1673 O O . ILE A 1 216 ? 3.684 9.108 -11.245 1.00 95.62 216 ILE A O 1
ATOM 1677 N N . GLN A 1 217 ? 4.368 9.627 -13.316 1.00 93.50 217 GLN A N 1
ATOM 1678 C CA . GLN A 1 217 ? 3.265 10.527 -13.613 1.00 93.50 217 GLN A CA 1
ATOM 1679 C C . GLN A 1 217 ? 2.599 10.106 -14.921 1.00 93.50 217 GLN A C 1
ATOM 1681 O O . GLN A 1 217 ? 3.270 9.727 -15.883 1.00 93.50 217 GLN A O 1
ATOM 1686 N N . GLY A 1 218 ? 1.272 10.173 -14.963 1.00 87.56 218 GLY A N 1
ATOM 1687 C CA . GLY A 1 218 ? 0.491 9.845 -16.149 1.00 87.56 218 GLY A CA 1
ATOM 1688 C C . GLY A 1 218 ? -0.824 10.611 -16.212 1.00 87.56 218 GLY A C 1
ATOM 1689 O O . GLY A 1 218 ? -1.058 11.560 -15.467 1.00 87.56 218 GLY A O 1
ATOM 1690 N N . THR A 1 219 ? -1.726 10.177 -17.093 1.00 86.69 219 THR A N 1
ATOM 1691 C CA . THR A 1 219 ? -3.079 10.754 -17.207 1.00 86.69 219 THR A CA 1
ATOM 1692 C C . THR A 1 219 ? -3.938 10.518 -15.963 1.00 86.69 219 THR A C 1
ATOM 1694 O O . THR A 1 219 ? -4.878 11.267 -15.719 1.00 86.69 219 THR A O 1
ATOM 1697 N N . PHE A 1 220 ? -3.595 9.509 -15.158 1.00 84.75 220 PHE A N 1
ATOM 1698 C CA . PHE A 1 220 ? -4.175 9.246 -13.837 1.00 84.75 220 PHE A CA 1
ATOM 1699 C C . PHE A 1 220 ? -3.670 10.210 -12.747 1.00 84.75 220 PHE A C 1
ATOM 1701 O O . PHE A 1 220 ? -4.163 10.166 -11.623 1.00 84.75 220 PHE A O 1
ATOM 1708 N N . GLY A 1 221 ? -2.700 11.073 -13.064 1.00 89.25 221 GLY A N 1
ATOM 1709 C CA . GLY A 1 221 ? -2.032 11.948 -12.110 1.00 89.25 221 GLY A CA 1
ATOM 1710 C C . GLY A 1 221 ? -0.727 11.348 -11.591 1.00 89.25 221 GLY A C 1
ATOM 1711 O O . GLY A 1 221 ? 0.060 10.792 -12.357 1.00 89.25 221 GLY A O 1
ATOM 1712 N N . ASP A 1 222 ? -0.492 11.526 -10.296 1.00 92.25 222 ASP A N 1
ATOM 1713 C CA . ASP A 1 222 ? 0.710 11.100 -9.580 1.00 92.25 222 ASP A CA 1
ATOM 1714 C C . ASP A 1 222 ? 0.562 9.663 -9.049 1.00 92.25 222 ASP A C 1
ATOM 1716 O O . ASP A 1 222 ? -0.534 9.270 -8.634 1.00 92.25 222 ASP A O 1
ATOM 1720 N N . GLY A 1 223 ? 1.634 8.868 -9.066 1.00 95.44 223 GLY A N 1
ATOM 1721 C CA . GLY A 1 223 ? 1.594 7.512 -8.531 1.00 95.44 223 GLY A CA 1
ATOM 1722 C C . GLY A 1 223 ? 2.953 6.836 -8.394 1.00 95.44 223 GLY A C 1
ATOM 1723 O O . GLY A 1 223 ? 3.977 7.297 -8.890 1.00 95.44 223 GLY A O 1
ATOM 1724 N N . TRP A 1 224 ? 2.944 5.695 -7.719 1.00 96.56 224 TRP A N 1
ATOM 1725 C CA . TRP A 1 224 ? 4.119 4.921 -7.352 1.00 96.56 224 TRP A CA 1
ATOM 1726 C C . TRP A 1 224 ? 3.950 3.474 -7.789 1.00 96.56 224 TRP A C 1
ATOM 1728 O O . TRP A 1 224 ? 2.903 2.868 -7.564 1.00 96.56 224 TRP A O 1
ATOM 1738 N N . VAL A 1 225 ? 4.988 2.910 -8.395 1.00 96.38 225 VAL A N 1
ATOM 1739 C CA . VAL A 1 225 ? 5.037 1.494 -8.770 1.00 96.38 225 VAL A CA 1
ATOM 1740 C C . VAL A 1 225 ? 6.180 0.818 -8.034 1.00 96.38 225 VAL A C 1
ATOM 1742 O O . VAL A 1 225 ? 7.297 1.330 -8.027 1.00 96.38 225 VAL A O 1
ATOM 1745 N N . HIS A 1 226 ? 5.905 -0.320 -7.406 1.00 95.44 226 HIS A N 1
ATOM 1746 C CA . HIS A 1 226 ? 6.950 -1.150 -6.819 1.00 95.44 226 HIS A CA 1
ATOM 1747 C C . HIS A 1 226 ? 7.463 -2.109 -7.886 1.00 95.44 226 HIS A C 1
ATOM 1749 O O . HIS A 1 226 ? 6.680 -2.886 -8.439 1.00 95.44 226 HIS A O 1
ATOM 1755 N N . VAL A 1 227 ? 8.748 -2.010 -8.219 1.00 93.19 227 VAL A N 1
ATOM 1756 C CA . VAL A 1 227 ? 9.355 -2.794 -9.299 1.00 93.19 227 VAL A CA 1
ATOM 1757 C C . VAL A 1 227 ? 10.665 -3.374 -8.811 1.00 93.19 227 VAL A C 1
ATOM 1759 O O . VAL A 1 227 ? 11.654 -2.659 -8.674 1.00 93.19 227 VAL A O 1
ATOM 1762 N N . GLU A 1 228 ? 10.679 -4.682 -8.598 1.00 90.31 228 GLU A N 1
ATOM 1763 C CA . GLU A 1 228 ? 11.895 -5.384 -8.217 1.00 90.31 228 GLU A CA 1
ATOM 1764 C C . GLU A 1 228 ? 12.893 -5.436 -9.373 1.00 90.31 228 GLU A C 1
ATOM 1766 O O . GLU A 1 228 ? 12.515 -5.548 -10.541 1.00 90.31 228 GLU A O 1
ATOM 1771 N N . ASP A 1 229 ? 14.187 -5.459 -9.052 1.00 84.81 229 ASP A N 1
ATOM 1772 C CA . ASP A 1 229 ? 15.252 -5.586 -10.058 1.00 84.81 229 ASP A CA 1
ATOM 1773 C C . ASP A 1 229 ? 15.092 -6.855 -10.916 1.00 84.81 229 ASP A C 1
ATOM 1775 O O . ASP A 1 229 ? 15.495 -6.894 -12.077 1.00 84.81 229 ASP A O 1
ATOM 1779 N N . SER A 1 230 ? 14.468 -7.903 -10.368 1.00 85.62 230 SER A N 1
ATOM 1780 C CA . SER A 1 230 ? 14.145 -9.143 -11.085 1.00 85.62 230 SER A CA 1
ATOM 1781 C C . SER A 1 230 ? 13.062 -8.972 -12.158 1.00 85.62 230 SER A C 1
ATOM 1783 O O . SER A 1 230 ? 12.961 -9.808 -13.057 1.00 85.62 230 SER A O 1
ATOM 1785 N N . GLN A 1 231 ? 12.264 -7.906 -12.089 1.00 86.44 231 GLN A N 1
ATOM 1786 C CA . GLN A 1 231 ? 11.240 -7.554 -13.076 1.00 86.44 231 GLN A CA 1
ATOM 1787 C C . GLN A 1 231 ? 11.786 -6.657 -14.192 1.00 86.44 231 GLN A C 1
ATOM 1789 O O . GLN A 1 231 ? 11.044 -6.329 -15.119 1.00 86.44 231 GLN A O 1
ATOM 1794 N N . LEU A 1 232 ? 13.059 -6.260 -14.118 1.00 87.19 232 LEU A N 1
ATOM 1795 C CA . LEU A 1 232 ? 13.727 -5.457 -15.133 1.00 87.19 232 LEU A CA 1
ATOM 1796 C C . LEU A 1 232 ? 14.726 -6.306 -15.940 1.00 87.19 232 LEU A C 1
ATOM 1798 O O . LEU A 1 232 ? 15.353 -7.222 -15.398 1.00 87.19 232 LEU A O 1
ATOM 1802 N N . PRO A 1 233 ? 14.911 -6.019 -17.243 1.00 86.50 233 PRO A N 1
ATOM 1803 C CA . PRO A 1 233 ? 16.025 -6.576 -18.001 1.00 86.50 233 PRO A CA 1
ATOM 1804 C C . PRO A 1 233 ? 17.357 -6.202 -17.358 1.00 86.50 233 PRO A C 1
ATOM 1806 O O . PRO A 1 233 ? 17.626 -5.029 -17.099 1.00 86.50 233 PRO A O 1
ATOM 1809 N N . LYS A 1 234 ? 18.242 -7.185 -17.197 1.00 88.50 234 LYS A N 1
ATOM 1810 C CA . LYS A 1 234 ? 19.649 -6.918 -16.901 1.00 88.50 234 LYS A CA 1
ATOM 1811 C C . LYS A 1 234 ? 20.327 -6.432 -18.182 1.00 88.50 234 LYS A C 1
ATOM 1813 O O . LYS A 1 234 ? 20.230 -7.142 -19.186 1.00 88.50 234 LYS A O 1
ATOM 1818 N N . PRO A 1 235 ? 21.015 -5.278 -18.181 1.00 90.00 235 PRO A N 1
ATOM 1819 C CA . PRO A 1 235 ? 21.779 -4.842 -19.341 1.00 90.00 235 PRO A CA 1
ATOM 1820 C C . PRO A 1 235 ? 22.837 -5.883 -19.706 1.00 90.00 235 PRO A C 1
ATOM 1822 O O . PRO A 1 235 ? 23.571 -6.361 -18.838 1.00 90.00 235 PRO A O 1
ATOM 1825 N N . VAL A 1 236 ? 22.921 -6.231 -20.985 1.00 92.75 236 VAL A N 1
ATOM 1826 C CA . VAL A 1 236 ? 23.963 -7.114 -21.520 1.00 92.75 236 VAL A CA 1
ATOM 1827 C C . VAL A 1 236 ? 24.496 -6.543 -22.822 1.00 92.75 236 VAL A C 1
ATOM 1829 O O . VAL A 1 236 ? 23.833 -5.762 -23.492 1.00 92.75 236 VAL A O 1
ATOM 1832 N N . ASP A 1 237 ? 25.695 -6.965 -23.195 1.00 95.44 237 ASP A N 1
ATOM 1833 C CA . ASP A 1 237 ? 26.245 -6.742 -24.524 1.00 95.44 237 ASP A CA 1
ATOM 1834 C C . ASP A 1 237 ? 26.690 -8.097 -25.075 1.00 95.44 237 ASP A C 1
ATOM 1836 O O . ASP A 1 237 ? 27.827 -8.528 -24.877 1.00 95.44 237 ASP A O 1
ATOM 1840 N N . LYS A 1 238 ? 25.740 -8.836 -25.660 1.00 94.69 238 LYS A N 1
ATOM 1841 C CA . LYS A 1 238 ? 25.957 -10.224 -26.097 1.00 94.69 238 LYS A CA 1
ATOM 1842 C C . LYS A 1 238 ? 25.691 -10.344 -27.589 1.00 94.69 238 LYS A C 1
ATOM 1844 O O . LYS A 1 238 ? 24.583 -10.079 -28.051 1.00 94.69 238 LYS A O 1
ATOM 1849 N N . LEU A 1 239 ? 26.694 -10.783 -28.346 1.00 95.88 239 LEU A N 1
ATOM 1850 C CA . LEU A 1 239 ? 26.504 -11.187 -29.736 1.00 95.88 239 LEU A CA 1
ATOM 1851 C C . LEU A 1 239 ? 25.915 -12.604 -29.766 1.00 95.88 239 LEU A C 1
ATOM 1853 O O . LEU A 1 239 ? 26.456 -13.521 -29.150 1.00 95.88 239 LEU A O 1
ATOM 1857 N N . ILE A 1 240 ? 24.802 -12.779 -30.470 1.00 94.50 240 ILE A N 1
ATOM 1858 C CA . ILE A 1 240 ? 24.046 -14.029 -30.551 1.00 94.50 240 ILE A CA 1
ATOM 1859 C C . ILE A 1 240 ? 23.946 -14.433 -32.018 1.00 94.50 240 ILE A C 1
ATOM 1861 O O . ILE A 1 240 ? 23.542 -13.633 -32.859 1.00 94.50 240 ILE A O 1
ATOM 1865 N N . THR A 1 241 ? 24.287 -15.685 -32.327 1.00 94.88 241 THR A N 1
ATOM 1866 C CA . THR A 1 241 ? 24.070 -16.258 -33.662 1.00 94.88 241 THR A CA 1
ATOM 1867 C C . THR A 1 241 ? 22.748 -17.017 -33.674 1.00 94.88 241 THR A C 1
ATOM 1869 O O . THR A 1 241 ? 22.584 -17.993 -32.946 1.00 94.88 241 THR A O 1
ATOM 1872 N N . LEU A 1 242 ? 21.802 -16.572 -34.498 1.00 93.62 242 LEU A N 1
ATOM 1873 C CA . LEU A 1 242 ? 20.556 -17.282 -34.761 1.00 93.62 242 LEU A CA 1
ATOM 1874 C C . LEU A 1 242 ? 20.782 -18.274 -35.904 1.00 93.62 242 LEU A C 1
ATOM 1876 O O . LEU A 1 242 ? 21.089 -17.868 -37.021 1.00 93.62 242 LEU A O 1
ATOM 1880 N N . ASN A 1 243 ? 20.602 -19.568 -35.638 1.00 93.38 243 ASN A N 1
ATOM 1881 C CA . ASN A 1 243 ? 20.816 -20.639 -36.625 1.00 93.38 243 ASN A CA 1
ATOM 1882 C C . ASN A 1 243 ? 19.528 -21.082 -37.344 1.00 93.38 243 ASN A C 1
ATOM 1884 O O . ASN A 1 243 ? 19.560 -21.955 -38.208 1.00 93.38 243 ASN A O 1
ATOM 1888 N N . ARG A 1 244 ? 18.383 -20.512 -36.967 1.00 92.88 244 ARG A N 1
ATOM 1889 C CA . ARG A 1 244 ? 17.053 -20.804 -37.516 1.00 92.88 244 ARG A CA 1
ATOM 1890 C C . ARG A 1 244 ? 16.213 -19.533 -37.523 1.00 92.88 244 ARG A C 1
ATOM 1892 O O . ARG A 1 244 ? 16.633 -18.518 -36.969 1.00 92.88 244 ARG A O 1
ATOM 1899 N N . GLU A 1 245 ? 15.040 -19.600 -38.144 1.00 95.31 245 GLU A N 1
ATOM 1900 C CA . GLU A 1 245 ? 14.049 -18.547 -37.958 1.00 95.31 245 GLU A CA 1
ATOM 1901 C C . GLU A 1 245 ? 13.669 -18.434 -36.477 1.00 95.31 245 GLU A C 1
ATOM 1903 O O . GLU A 1 245 ? 13.323 -19.436 -35.846 1.00 95.31 245 GLU A O 1
ATOM 1908 N N . THR A 1 246 ? 13.713 -17.216 -35.944 1.00 95.19 246 THR A N 1
ATOM 1909 C CA . THR A 1 246 ? 13.430 -16.928 -34.534 1.00 95.19 246 THR A CA 1
ATOM 1910 C C . THR A 1 246 ? 12.297 -15.922 -34.441 1.00 95.19 246 THR A C 1
ATOM 1912 O O . THR A 1 246 ? 12.339 -14.875 -35.086 1.00 95.19 246 THR A O 1
ATOM 1915 N N . GLU A 1 247 ? 11.277 -16.235 -33.647 1.00 94.94 247 GLU A N 1
ATOM 1916 C CA . GLU A 1 247 ? 10.155 -15.328 -33.402 1.00 94.94 247 GLU A CA 1
ATOM 1917 C C . GLU A 1 247 ? 10.600 -14.113 -32.589 1.00 94.94 247 GLU A C 1
ATOM 1919 O O . GLU A 1 247 ? 11.360 -14.243 -31.628 1.00 94.94 247 GLU A O 1
ATOM 1924 N N . ILE A 1 248 ? 10.105 -12.941 -32.983 1.00 95.31 248 ILE A N 1
ATOM 1925 C CA . ILE A 1 248 ? 10.266 -11.691 -32.242 1.00 95.31 248 ILE A CA 1
ATOM 1926 C C . ILE A 1 248 ? 8.933 -11.307 -31.605 1.00 95.31 248 ILE A C 1
ATOM 1928 O O . ILE A 1 248 ? 7.889 -11.316 -32.261 1.00 95.31 248 ILE A O 1
ATOM 1932 N N . MET A 1 249 ? 8.988 -10.945 -30.330 1.00 93.31 249 MET A N 1
ATOM 1933 C CA . MET A 1 249 ? 7.858 -10.454 -29.546 1.00 93.31 249 MET A CA 1
ATOM 1934 C C . MET A 1 249 ? 8.100 -8.996 -29.148 1.00 93.31 249 MET A C 1
ATOM 1936 O O . MET A 1 249 ? 9.248 -8.577 -28.993 1.00 93.31 249 MET A O 1
ATOM 1940 N N . ASP A 1 250 ? 7.039 -8.219 -28.939 1.00 89.94 250 ASP A N 1
ATOM 1941 C CA . ASP A 1 250 ? 7.156 -6.856 -28.390 1.00 89.94 250 ASP A CA 1
ATOM 1942 C C . ASP A 1 250 ? 7.517 -6.853 -26.891 1.00 89.94 250 ASP A C 1
ATOM 1944 O O . ASP A 1 250 ? 7.961 -5.834 -26.339 1.00 89.94 250 ASP A O 1
ATOM 1948 N N . TYR A 1 251 ? 7.334 -8.000 -26.226 1.00 88.31 251 TYR A N 1
ATOM 1949 C CA . TYR A 1 251 ? 7.581 -8.162 -24.805 1.00 88.31 251 TYR A CA 1
ATOM 1950 C C . TYR A 1 251 ? 7.711 -9.631 -24.351 1.00 88.31 251 TYR A C 1
ATOM 1952 O O . TYR A 1 251 ? 7.093 -10.512 -24.956 1.00 88.31 251 TYR A O 1
ATOM 1960 N N . PRO A 1 252 ? 8.474 -9.934 -23.279 1.00 88.50 252 PRO A N 1
ATOM 1961 C CA . PRO A 1 252 ? 8.611 -11.299 -22.770 1.00 88.50 252 PRO A CA 1
ATOM 1962 C C . PRO A 1 252 ? 7.288 -11.895 -22.282 1.00 88.50 252 PRO A C 1
ATOM 1964 O O . PRO A 1 252 ? 6.520 -11.226 -21.594 1.00 88.50 252 PRO A O 1
ATOM 1967 N N . MET A 1 253 ? 7.080 -13.187 -22.565 1.00 84.50 253 MET A N 1
ATOM 1968 C CA . MET A 1 253 ? 5.975 -14.058 -22.108 1.00 84.50 253 MET A CA 1
ATOM 1969 C C . MET A 1 253 ? 4.554 -13.673 -22.543 1.00 84.50 253 MET A C 1
ATOM 1971 O O . MET A 1 253 ? 3.818 -14.528 -23.022 1.00 84.50 253 MET A O 1
ATOM 1975 N N . VAL A 1 254 ? 4.162 -12.421 -22.334 1.00 81.25 254 VAL A N 1
ATOM 1976 C CA . VAL A 1 254 ? 2.807 -11.889 -22.545 1.00 81.25 254 VAL A CA 1
ATOM 1977 C C . VAL A 1 254 ? 2.740 -10.905 -23.714 1.00 81.25 254 VAL A C 1
ATOM 1979 O O . VAL A 1 254 ? 1.694 -10.303 -23.946 1.00 81.25 254 VAL A O 1
ATOM 1982 N N . GLY A 1 255 ? 3.861 -10.702 -24.408 1.00 83.00 255 GLY A N 1
ATOM 1983 C CA . GLY A 1 255 ? 3.941 -9.808 -25.553 1.00 83.00 255 GLY A CA 1
ATOM 1984 C C . GLY A 1 255 ? 3.236 -10.347 -26.790 1.00 83.00 255 GLY A C 1
ATOM 1985 O O . GLY A 1 255 ? 3.006 -11.549 -26.941 1.00 83.00 255 GLY A O 1
ATOM 1986 N N . ASN A 1 256 ? 2.914 -9.433 -27.696 1.00 89.38 256 ASN A N 1
ATOM 1987 C CA . ASN A 1 256 ? 2.389 -9.764 -29.005 1.00 89.38 256 ASN A CA 1
ATOM 1988 C C . ASN A 1 256 ? 3.519 -10.196 -29.933 1.00 89.38 256 ASN A C 1
ATOM 1990 O O . ASN A 1 256 ? 4.635 -9.668 -29.900 1.00 89.38 256 ASN A O 1
ATOM 1994 N N . TRP A 1 257 ? 3.182 -11.118 -30.826 1.00 93.62 257 TRP A N 1
ATOM 1995 C CA . TRP A 1 257 ? 4.054 -11.509 -31.918 1.00 93.62 257 TRP A CA 1
ATOM 1996 C C . TRP A 1 257 ? 4.241 -10.354 -32.905 1.00 93.62 257 TRP A C 1
ATOM 1998 O O . TRP A 1 257 ? 3.267 -9.778 -33.390 1.00 93.62 257 TRP A O 1
ATOM 2008 N N . LEU A 1 258 ? 5.501 -10.036 -33.211 1.00 93.56 258 LEU A N 1
ATOM 2009 C CA . LEU A 1 258 ? 5.882 -8.972 -34.144 1.00 93.56 258 LEU A CA 1
ATOM 2010 C C . LEU A 1 258 ? 6.350 -9.500 -35.502 1.00 93.56 258 LEU A C 1
ATOM 2012 O O . LEU A 1 258 ? 6.366 -8.750 -36.479 1.00 93.56 258 LEU A O 1
ATOM 2016 N N . GLY A 1 259 ? 6.782 -10.759 -35.577 1.00 94.06 259 GLY A N 1
ATOM 2017 C CA . GLY A 1 259 ? 7.413 -11.292 -36.778 1.00 94.06 259 GLY A CA 1
ATOM 2018 C C . GLY A 1 259 ? 8.405 -12.418 -36.514 1.00 94.06 259 GLY A C 1
ATOM 2019 O O . GLY A 1 259 ? 8.449 -13.026 -35.442 1.00 94.06 259 GLY A O 1
ATOM 2020 N N . LYS A 1 260 ? 9.256 -12.663 -37.513 1.00 94.75 260 LYS A N 1
ATOM 2021 C CA . LYS A 1 260 ? 10.400 -13.573 -37.421 1.00 94.75 260 LYS A CA 1
ATOM 2022 C C . LYS A 1 260 ? 11.663 -12.920 -37.965 1.00 94.75 260 LYS A C 1
ATOM 2024 O O . LYS A 1 260 ? 11.616 -12.161 -38.930 1.00 94.75 260 LYS A O 1
ATOM 2029 N N . LEU A 1 261 ? 12.794 -13.278 -37.375 1.00 94.75 261 LEU A N 1
ATOM 2030 C CA . LEU A 1 261 ? 14.125 -13.011 -37.901 1.00 94.75 261 LEU A CA 1
ATOM 2031 C C . LEU A 1 261 ? 14.651 -14.262 -38.597 1.00 94.75 261 LEU A C 1
ATOM 2033 O O . LEU A 1 261 ? 14.611 -15.345 -38.019 1.00 94.75 261 LEU A O 1
ATOM 2037 N N . ALA A 1 262 ? 15.177 -14.107 -39.811 1.00 94.88 262 ALA A N 1
ATOM 2038 C CA . ALA A 1 262 ? 15.954 -15.154 -40.471 1.00 94.88 262 ALA A CA 1
ATOM 2039 C C . ALA A 1 262 ? 17.281 -15.413 -39.718 1.00 94.88 262 ALA A C 1
ATOM 2041 O O . ALA A 1 262 ? 17.722 -14.529 -38.969 1.00 94.88 262 ALA A O 1
ATOM 2042 N N . PRO A 1 263 ? 17.936 -16.575 -39.929 1.00 96.00 263 PRO A N 1
ATOM 2043 C CA . PRO A 1 263 ? 19.251 -16.870 -39.361 1.00 96.00 263 PRO A CA 1
ATOM 2044 C C . PRO A 1 263 ? 20.259 -15.748 -39.631 1.00 96.00 263 PRO A C 1
ATOM 2046 O O . PRO A 1 263 ? 20.507 -15.393 -40.783 1.00 96.00 263 PRO A O 1
ATOM 2049 N N . GLN A 1 264 ? 20.815 -15.168 -38.570 1.00 95.06 264 GLN A N 1
ATOM 2050 C CA . GLN A 1 264 ? 21.748 -14.043 -38.633 1.00 95.06 264 GLN A CA 1
ATOM 2051 C C . GLN A 1 264 ? 22.442 -13.845 -37.281 1.00 95.06 264 GLN A C 1
ATOM 2053 O O . GLN A 1 264 ? 22.019 -14.399 -36.266 1.00 95.06 264 GLN A O 1
ATOM 2058 N N . GLN A 1 265 ? 23.484 -13.016 -37.249 1.00 95.50 265 GLN A N 1
ATOM 2059 C CA . GLN A 1 265 ? 24.050 -12.532 -35.992 1.00 95.50 265 GLN A CA 1
ATOM 2060 C C . GLN A 1 265 ? 23.349 -11.253 -35.548 1.00 95.50 265 GLN A C 1
ATOM 2062 O O . GLN A 1 265 ? 23.151 -10.339 -36.344 1.00 95.50 265 GLN A O 1
ATOM 2067 N N . ILE A 1 266 ? 23.008 -11.182 -34.267 1.00 95.19 266 ILE A N 1
ATOM 2068 C CA . ILE A 1 266 ? 22.389 -10.013 -33.647 1.00 95.19 266 ILE A CA 1
ATOM 2069 C C . ILE A 1 266 ? 23.117 -9.650 -32.358 1.00 95.19 266 ILE A C 1
ATOM 2071 O O . ILE A 1 266 ? 23.766 -10.491 -31.736 1.00 95.19 266 ILE A O 1
ATOM 2075 N N . ARG A 1 267 ? 22.963 -8.402 -31.923 1.00 95.75 267 ARG A N 1
ATOM 2076 C CA . ARG A 1 267 ? 23.477 -7.916 -30.643 1.00 95.75 267 ARG A CA 1
ATOM 2077 C C . ARG A 1 267 ? 22.315 -7.737 -29.671 1.00 95.75 267 ARG A C 1
ATOM 2079 O O . ARG A 1 267 ? 21.397 -6.971 -29.957 1.00 95.75 267 ARG A O 1
ATOM 2086 N N . ALA A 1 268 ? 22.353 -8.446 -28.551 1.00 95.56 268 ALA A N 1
ATOM 2087 C CA . ALA A 1 268 ? 21.417 -8.271 -27.450 1.00 95.56 268 ALA A CA 1
ATOM 2088 C C . ALA A 1 268 ? 21.910 -7.181 -26.495 1.00 95.56 268 ALA A C 1
ATOM 2090 O O . ALA A 1 268 ? 23.097 -7.145 -26.162 1.00 95.56 268 ALA A O 1
ATOM 2091 N N . THR A 1 269 ? 20.984 -6.325 -26.067 1.00 94.31 269 THR A N 1
ATOM 2092 C CA . THR A 1 269 ? 21.214 -5.173 -25.177 1.00 94.31 269 THR A CA 1
ATOM 2093 C C . THR A 1 269 ? 20.680 -5.398 -23.762 1.00 94.31 269 THR A C 1
ATOM 2095 O O . THR A 1 269 ? 21.067 -4.703 -22.823 1.00 94.31 269 THR A O 1
ATOM 2098 N N . GLY A 1 270 ? 19.799 -6.382 -23.591 1.00 91.31 270 GLY A N 1
ATOM 2099 C CA . GLY A 1 270 ? 19.204 -6.743 -22.309 1.00 91.31 270 GLY A CA 1
ATOM 2100 C C . GLY A 1 270 ? 18.896 -8.235 -22.237 1.00 91.31 270 GLY A C 1
ATOM 2101 O O . GLY A 1 270 ? 18.714 -8.894 -23.261 1.00 91.31 270 GLY A O 1
ATOM 2102 N N . GLN A 1 271 ? 18.861 -8.781 -21.027 1.00 91.50 271 GLN A N 1
ATOM 2103 C CA . GLN A 1 271 ? 18.470 -10.162 -20.774 1.00 91.50 271 GLN A CA 1
ATOM 2104 C C . GLN A 1 271 ? 17.510 -10.236 -19.590 1.00 91.50 271 GLN A C 1
ATOM 2106 O O . GLN A 1 271 ? 17.748 -9.650 -18.533 1.00 91.50 271 GLN A O 1
ATOM 2111 N N . TRP A 1 272 ? 16.452 -11.020 -19.752 1.00 89.94 272 TRP A N 1
ATOM 2112 C CA . TRP A 1 272 ? 15.529 -11.370 -18.683 1.00 89.94 272 TRP A CA 1
ATOM 2113 C C . TRP A 1 272 ? 15.209 -12.862 -18.761 1.00 89.94 272 TRP A C 1
ATOM 2115 O O . TRP A 1 272 ? 14.604 -13.324 -19.724 1.00 89.94 272 TRP A O 1
ATOM 2125 N N . ASN A 1 273 ? 15.646 -13.641 -17.768 1.00 88.75 273 ASN A N 1
ATOM 2126 C CA . ASN A 1 273 ? 15.617 -15.107 -17.832 1.00 88.75 273 ASN A CA 1
ATOM 2127 C C . ASN A 1 273 ? 16.240 -15.628 -19.149 1.00 88.75 273 ASN A C 1
ATOM 2129 O O . ASN A 1 273 ? 17.404 -15.344 -19.434 1.00 88.75 273 ASN A O 1
ATOM 2133 N N . ASN A 1 274 ? 15.478 -16.375 -19.950 1.00 90.88 274 ASN A N 1
ATOM 2134 C CA . ASN A 1 274 ? 15.867 -16.898 -21.264 1.00 90.88 274 ASN A CA 1
ATOM 2135 C C . ASN A 1 274 ? 15.501 -15.969 -22.439 1.00 90.88 274 ASN A C 1
ATOM 2137 O O . ASN A 1 274 ? 15.663 -16.354 -23.599 1.00 90.88 274 ASN A O 1
ATOM 2141 N N . TRP A 1 275 ? 14.996 -14.769 -22.152 1.00 93.38 275 TRP A N 1
ATOM 2142 C CA . TRP A 1 275 ? 14.673 -13.759 -23.148 1.00 93.38 275 TRP A CA 1
ATOM 2143 C C . TRP A 1 275 ? 15.824 -12.773 -23.330 1.00 93.38 275 TRP A C 1
ATOM 2145 O O . TRP A 1 275 ? 16.415 -12.302 -22.356 1.00 93.38 275 TRP A O 1
ATOM 2155 N N . TYR A 1 276 ? 16.085 -12.411 -24.581 1.00 95.00 276 TYR A N 1
ATOM 2156 C CA . TYR A 1 276 ? 17.053 -11.395 -24.972 1.00 95.00 276 TYR A CA 1
ATOM 2157 C C . TYR A 1 276 ? 16.351 -10.222 -25.644 1.00 95.00 276 TYR A C 1
ATOM 2159 O O . TYR A 1 276 ? 15.593 -10.406 -26.595 1.00 95.00 276 TYR A O 1
ATOM 2167 N N . GLN A 1 277 ? 16.628 -9.023 -25.144 1.00 93.94 277 GLN A N 1
ATOM 2168 C CA . GLN A 1 277 ? 16.180 -7.759 -25.709 1.00 93.94 277 GLN A CA 1
ATOM 2169 C C . GLN A 1 277 ? 17.145 -7.335 -26.816 1.00 93.94 277 GLN A C 1
ATOM 2171 O O . GLN A 1 277 ? 18.367 -7.377 -26.640 1.00 93.94 277 GLN A O 1
ATOM 2176 N N . ILE A 1 278 ? 16.593 -6.949 -27.961 1.00 95.00 278 ILE A N 1
ATOM 2177 C CA . ILE A 1 278 ? 17.324 -6.625 -29.185 1.00 95.00 278 ILE A CA 1
ATOM 2178 C C . ILE A 1 278 ? 16.711 -5.390 -29.847 1.00 95.00 278 ILE A C 1
ATOM 2180 O O . ILE A 1 278 ? 15.520 -5.113 -29.698 1.00 95.00 278 ILE A O 1
ATOM 2184 N N . GLN A 1 279 ? 17.508 -4.668 -30.631 1.00 93.00 279 GLN A N 1
ATOM 2185 C CA . GLN A 1 279 ? 16.999 -3.589 -31.474 1.00 93.00 279 GLN A CA 1
ATOM 2186 C C . GLN A 1 279 ? 16.630 -4.131 -32.858 1.00 93.00 279 GLN A C 1
ATOM 2188 O O . GLN A 1 279 ? 17.437 -4.798 -33.506 1.00 93.00 279 GLN A O 1
ATOM 2193 N N . THR A 1 280 ? 15.430 -3.807 -33.336 1.00 90.69 280 THR A N 1
ATOM 2194 C CA . THR A 1 280 ? 14.940 -4.175 -34.673 1.00 90.69 280 THR A CA 1
ATOM 2195 C C . THR A 1 280 ? 14.472 -2.942 -35.448 1.00 90.69 280 THR A C 1
ATOM 2197 O O . THR A 1 280 ? 14.432 -1.829 -34.915 1.00 90.69 280 THR A O 1
ATOM 2200 N N . TRP A 1 281 ? 14.079 -3.134 -36.712 1.00 86.81 281 TRP A N 1
ATOM 2201 C CA . TRP A 1 281 ? 13.462 -2.081 -37.529 1.00 86.81 281 TRP A CA 1
ATOM 2202 C C . TRP A 1 281 ? 12.062 -1.674 -37.040 1.00 86.81 281 TRP A C 1
ATOM 2204 O O . TRP A 1 281 ? 11.585 -0.606 -37.411 1.00 86.81 281 TRP A O 1
ATOM 2214 N N . LEU A 1 282 ? 11.413 -2.498 -36.208 1.00 86.56 282 LEU A N 1
ATOM 2215 C CA . LEU A 1 282 ? 10.139 -2.182 -35.550 1.00 86.56 282 LEU A CA 1
ATOM 2216 C C . LEU A 1 282 ? 10.334 -1.487 -34.194 1.00 86.56 282 LEU A C 1
ATOM 2218 O O . LEU A 1 282 ? 9.357 -1.123 -33.547 1.00 86.56 282 LEU A O 1
ATOM 2222 N N . GLY A 1 283 ? 11.584 -1.303 -33.764 1.00 87.88 283 GLY A N 1
ATOM 2223 C CA . GLY A 1 283 ? 11.928 -0.843 -32.426 1.00 87.88 283 GLY A CA 1
ATOM 2224 C C . GLY A 1 283 ? 12.531 -1.953 -31.569 1.00 87.88 283 GLY A C 1
ATOM 2225 O O . GLY A 1 283 ? 13.032 -2.961 -32.075 1.00 87.88 283 GLY A O 1
ATOM 2226 N N . GLU A 1 284 ? 12.512 -1.735 -30.261 1.00 89.56 284 GLU A N 1
ATOM 2227 C CA . GLU A 1 284 ? 12.928 -2.727 -29.272 1.00 89.56 284 GLU A CA 1
ATOM 2228 C C . GLU A 1 284 ? 12.033 -3.974 -29.349 1.00 89.56 284 GLU A C 1
ATOM 2230 O O . GLU A 1 284 ? 10.807 -3.863 -29.374 1.00 89.56 284 GLU A O 1
ATOM 2235 N N . ALA A 1 285 ? 12.643 -5.158 -29.381 1.00 93.31 285 ALA A N 1
ATOM 2236 C CA . ALA A 1 285 ? 11.942 -6.436 -29.406 1.00 93.31 285 ALA A CA 1
ATOM 2237 C C . ALA A 1 285 ? 12.650 -7.472 -28.529 1.00 93.31 285 ALA A C 1
ATOM 2239 O O . 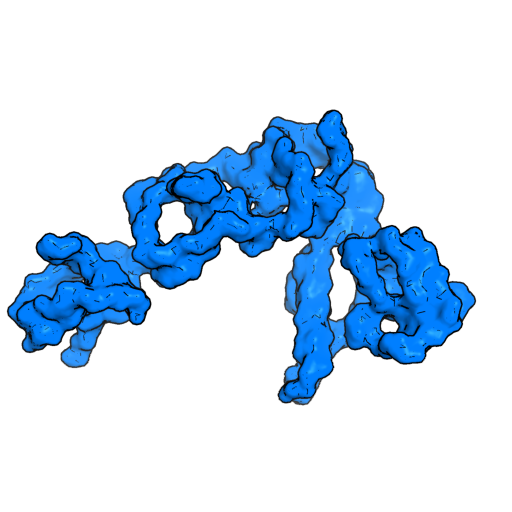ALA A 1 285 ? 13.779 -7.277 -28.076 1.00 93.31 285 ALA A O 1
ATOM 2240 N N . TRP A 1 286 ? 11.979 -8.598 -28.321 1.00 94.19 286 TRP A N 1
ATOM 2241 C CA . TRP A 1 286 ? 12.427 -9.680 -27.463 1.00 94.19 286 TRP A CA 1
ATOM 2242 C C . TRP A 1 286 ? 12.399 -11.014 -28.198 1.00 94.19 286 TRP A C 1
ATOM 2244 O O . TRP A 1 286 ? 11.452 -11.315 -28.923 1.00 94.19 286 TRP A O 1
ATOM 2254 N N . ILE A 1 287 ? 13.431 -11.825 -27.985 1.00 95.12 287 ILE A N 1
ATOM 2255 C CA . ILE A 1 287 ? 13.543 -13.176 -28.539 1.00 95.12 287 ILE A CA 1
ATOM 2256 C C . ILE A 1 287 ? 13.879 -14.185 -27.447 1.00 95.12 287 ILE A C 1
ATOM 2258 O O . ILE A 1 287 ? 14.496 -13.834 -26.443 1.00 95.12 287 ILE A O 1
ATOM 2262 N N . VAL A 1 288 ? 13.550 -15.451 -27.683 1.00 93.75 288 VAL A N 1
ATOM 2263 C CA . VAL A 1 288 ? 14.080 -16.578 -26.906 1.00 93.75 288 VAL A CA 1
ATOM 2264 C C . VAL A 1 288 ? 15.135 -17.286 -27.739 1.00 93.75 288 VAL A C 1
ATOM 2266 O O . VAL A 1 288 ? 14.918 -17.577 -28.916 1.00 93.75 288 VAL A O 1
ATOM 2269 N N . VAL A 1 289 ? 16.275 -17.585 -27.123 1.00 85.50 289 VAL A N 1
ATOM 2270 C CA . VAL A 1 289 ? 17.350 -18.354 -27.752 1.00 85.50 289 VAL A CA 1
ATOM 2271 C C . VAL A 1 289 ? 17.506 -19.650 -26.971 1.00 85.50 289 VAL A C 1
ATOM 2273 O O . VAL A 1 289 ? 17.754 -19.629 -25.769 1.00 85.50 289 VAL A O 1
ATOM 2276 N N . ASP A 1 290 ? 17.325 -20.780 -27.649 1.00 70.56 290 ASP A N 1
ATOM 2277 C CA . ASP A 1 290 ? 17.673 -22.090 -27.095 1.00 70.56 290 ASP A CA 1
ATOM 2278 C C . ASP A 1 290 ? 19.204 -22.196 -27.108 1.00 70.56 290 ASP A C 1
ATOM 2280 O O . ASP A 1 290 ? 19.802 -22.218 -28.182 1.00 70.56 290 ASP A O 1
ATOM 2284 N N . GLU A 1 291 ? 19.849 -22.253 -25.942 1.00 58.19 291 GLU A N 1
ATOM 2285 C CA . GLU A 1 291 ? 21.309 -22.436 -25.828 1.00 58.19 291 GLU A CA 1
ATOM 2286 C C . GLU A 1 291 ? 21.741 -23.911 -26.007 1.00 58.19 291 GLU A C 1
ATOM 2288 O O . GLU A 1 291 ? 22.735 -24.339 -25.425 1.00 58.19 291 GLU A O 1
ATOM 2293 N N . ARG A 1 292 ? 20.985 -24.710 -26.775 1.00 48.16 292 ARG A N 1
ATOM 2294 C CA . ARG A 1 292 ? 21.283 -26.134 -27.016 1.00 48.16 292 ARG A CA 1
ATOM 2295 C C . ARG A 1 292 ? 22.176 -26.355 -28.228 1.00 48.16 292 ARG A C 1
ATOM 2297 O O . ARG A 1 292 ? 21.896 -25.741 -29.281 1.00 48.16 292 ARG A O 1
#

Organism: NCBI:txid2163881

Mean predicted aligned error: 9.72 Å

Solvent-accessible surface area (backbone atoms only — not comparable to full-atom values): 16427 Å² total; per-residue (Å²): 133,61,76,68,62,59,54,44,54,55,48,54,47,48,48,29,62,42,51,58,46,68,61,80,81,56,57,47,65,48,101,84,70,46,75,37,72,53,96,62,39,87,44,36,45,30,35,75,51,73,36,58,31,15,73,42,67,47,94,88,34,60,65,86,47,66,44,71,55,48,75,44,59,27,47,34,72,42,84,77,17,35,30,30,82,46,99,84,43,76,32,19,34,62,83,65,87,67,67,44,41,48,70,40,84,48,83,44,82,41,79,38,83,24,48,27,53,25,14,77,41,85,45,67,79,48,59,69,76,51,70,41,66,60,44,76,41,49,26,51,29,35,27,36,64,60,24,32,37,29,62,48,100,91,48,72,34,20,33,37,80,80,48,22,47,71,74,68,61,47,81,50,89,64,68,50,54,51,71,51,83,34,61,24,15,61,27,70,34,97,62,34,46,77,72,49,70,46,66,72,49,73,44,61,38,75,16,27,45,97,81,38,26,30,36,36,74,56,98,86,42,71,29,18,32,73,55,57,76,87,38,38,65,45,78,44,85,43,82,45,78,41,90,46,76,37,61,31,19,66,34,79,97,81,40,55,81,73,52,70,43,69,57,43,78,46,61,28,52,23,36,47,93,68,33,34,30,30,80,51,97,91,40,71,29,24,33,71,67,83,93,121

Nearest PDB structures (foldseek):
  4krt-assembly2_B  TM=3.038E-01  e=4.413E-03  Clostridium phage phiSM101
  3npf-assembly1_B  TM=2.597E-01  e=1.514E-03  Bacteroides ovatus ATCC 8483
  6hx0-assembly1_A  TM=3.001E-01  e=2.421E-02  Listeria phage A500
  3h41-assembly1_A  TM=2.643E-01  e=1.722E-02  Bacillus cereus ATCC 10987

Secondary structure (DSSP, 8-state):
--HHHHHHHHHHHHHHHHTT--GGGS-EE-TTSPEEPPS---EEEEESS-EEEESSSSTT-EEEEEEPSEEEEEEEEETTEEEEEETTEEEEE---S-EEES-EEEEEEEEE-S-EEEESSSSTTS-EEEEE-SEEEEEEEEETTTEEEEEETTEEEEE-GGGSPPS--B---S-B--SSEEEEESSSSTTSPEEEEEES--B--SEE-TTSEEEEEETTEEEEEE--GGGSPEEEEEEEE--S-EEEESSTTTPPEEEEEPS-EEEEEEEETTEEEEEETTEEEEEE----

Foldseek 3Di:
DPPLQVVVLVVQQVLCQQQQHDSVVQWDQDPVRGTDGPPWDWKKKFAQAWWFKAPDLDPVGTPPDIHGGDIFTFTGADSQWGWTQDPVGIITTNGDDAMWMRKAFDWDKDFQLAWWWWAAHQAQQHHTPGIDGGDIWIFGIDTRNFWTWTQDPSGITITGSVQGADNDFAADPDKWFFAAKWFWFATQDPRGDTQDIDGRDIFHFRGHDPQQWTWGADPSGTTTTRGDPLRTWDFDWDKDWAPAWWWKFQHPPPGDTDDTDGGDIFTFGTDRPQKTWGQDPVGIIITGDDPD

pLDDT: mean 84.69, std 17.58, range [31.53, 97.69]

Sequence (292 aa):
MNKRGAAVVALTMAIAIMSGGQASAYSGIDEQGFITTPESLDITVTFMEPEPVYDAAEPERKSGVTLAPQTVHAKAIENAFFKIDTWLGDKWIFPKGRIIYNLEPIQKELALPATTPMFDFPNALQKRLGELSPQTVTAFEQAAGRWYHVRTPQGDGWINLAIALPKEVQPVSGSIKPVGDTLILQYPHERAQLVGVLRNQAVTPLGKTSDNWYHIQGTFGDGWVHVEDSQLPKPVDKLITLNRETEIMDYPMVGNWLGKLAPQQIRATGQWNNWYQIQTWLGEAWIVVDER